Protein AF-0000000084554684 (afdb_homodimer)

Nearest PDB structures (foldseek):
  6q3t-assembly1_A  TM=8.723E-01  e=2.100E-13  Pyrococcus horikoshii
  7r66-assembly2_C  TM=8.520E-01  e=1.271E-13  Thermococcus thioreducens
  4hcj-assembly1_A  TM=8.663E-01  e=7.373E-13  Brachyspira murdochii DSM 12563
  6f2f-assembly1_A  TM=8.521E-01  e=3.061E-13  Pyrococcus horikoshii
  3l18-assembly1_B  TM=8.660E-01  e=7.850E-13  Thermococcus onnurineus NA1

Solvent-accessible surface area (backbone atoms only — not comparable to full-atom values): 18979 Å² total; per-residue (Å²): 110,30,37,37,35,53,53,52,64,32,21,36,58,63,49,42,35,55,38,34,43,75,39,54,91,46,51,55,42,34,23,16,87,54,91,53,77,31,43,25,57,40,56,46,39,32,43,50,75,38,36,53,90,76,58,58,54,88,66,42,46,32,40,36,31,37,20,37,84,64,50,71,68,64,76,68,32,62,68,59,43,52,48,53,50,49,24,53,75,70,58,24,34,40,33,20,24,8,38,17,26,54,52,36,25,67,65,50,70,34,56,76,27,59,32,26,26,16,68,87,44,68,46,74,85,39,94,64,27,71,50,45,71,53,33,43,77,50,98,49,54,60,30,77,41,90,43,35,34,20,7,18,44,40,28,31,66,60,38,26,50,50,53,35,59,75,67,56,68,52,95,44,68,66,60,44,49,52,52,48,30,44,67,67,55,56,131,110,31,35,37,35,53,55,54,62,32,22,34,57,63,50,42,34,55,38,35,43,75,39,56,91,46,49,55,43,34,23,16,86,55,92,51,76,31,42,26,59,40,56,46,39,31,43,54,77,39,34,53,90,77,57,58,54,88,65,42,47,32,42,36,30,39,18,38,84,64,50,70,69,64,77,68,32,63,68,60,43,52,47,52,50,50,24,52,75,70,56,25,34,40,34,20,25,8,37,17,28,54,52,37,24,66,65,51,71,36,55,75,28,58,32,20,23,21,68,86,42,69,47,75,83,39,95,64,28,70,50,44,71,54,32,44,77,49,99,47,54,59,28,76,41,90,42,35,34,21,9,17,44,42,29,30,67,61,39,26,49,52,53,35,58,75,67,57,69,53,94,43,70,65,58,45,49,52,53,50,30,45,67,67,54,56,130

Foldseek 3Di:
DEAEEEDDAAFAPVLCVLLCVLCVVDHYFYEYQDQDWHQYVVRDTDGGPYYLQPDDLVVHQEYEYGAGDDDPCLLPPVSVLVSVVVNVVVQRAYEYEARRVLSCLSSVVQQQHEEWYHQVTQDCPDPSVVSCPRHRYDPDQWDDTRRYIYGYNVCSLVSSLVVCVVVVSDPDPVVSVVVSCVVVVPD/DEAEEEDDAAFAPVLCVLLCVLCVVDHYFYEYQDQDWHQYVVRDTDGGPYYLLPDDLVVHQEYEYGAGPDDPCLLPPVSVLVSVVVNVVVQRAYEYEARRVLSCLSSVVQQQHEEWYHQVIQDCPDPSVVSCPRHRYDPDQWDDTRRYIYGYNVCSLVSSLVVCVVVVSDPDPVVSVVVSCVVVVPD

Organism: NCBI:txid1418104

Structure (mmCIF, N/CA/C/O backbone):
data_AF-0000000084554684-model_v1
#
loop_
_entity.id
_entity.type
_entity.pdbx_description
1 polymer 'DJ-1/PfpI family protein'
#
loop_
_atom_site.group_PDB
_atom_site.id
_atom_site.type_symbol
_atom_site.label_atom_id
_atom_site.label_alt_id
_atom_site.label_comp_id
_atom_site.label_asym_id
_atom_site.label_entity_id
_atom_site.label_seq_id
_atom_site.pdbx_PDB_ins_code
_atom_site.Cartn_x
_atom_site.Cartn_y
_atom_site.Cartn_z
_atom_site.occupancy
_atom_site.B_iso_or_equiv
_atom_site.auth_seq_id
_atom_site.auth_comp_id
_atom_site.auth_asym_id
_atom_site.auth_atom_id
_atom_site.pdbx_PDB_model_num
ATOM 1 N N . MET A 1 1 ? 16.406 13.219 8.531 1 97.12 1 MET A N 1
ATOM 2 C CA . MET A 1 1 ? 15 13.531 8.273 1 97.12 1 MET A CA 1
ATOM 3 C C . MET A 1 1 ? 14.094 12.438 8.812 1 97.12 1 MET A C 1
ATOM 5 O O . MET A 1 1 ? 14.297 11.258 8.531 1 97.12 1 MET A O 1
ATOM 9 N N . ASN A 1 2 ? 13.133 12.789 9.711 1 98.38 2 ASN A N 1
ATOM 10 C CA . ASN A 1 2 ? 12.18 11.852 10.289 1 98.38 2 ASN A CA 1
ATOM 11 C C . ASN A 1 2 ? 10.805 11.984 9.648 1 98.38 2 ASN A C 1
ATOM 13 O O . ASN A 1 2 ? 10.172 13.039 9.734 1 98.38 2 ASN A O 1
ATOM 17 N N . VAL A 1 3 ? 10.367 10.914 9.008 1 98.69 3 VAL A N 1
ATOM 18 C CA . VAL A 1 3 ? 9.055 10.836 8.375 1 98.69 3 VAL A CA 1
ATOM 19 C C . VAL A 1 3 ? 8.148 9.906 9.172 1 98.69 3 VAL A C 1
ATOM 21 O O . VAL A 1 3 ? 8.414 8.711 9.281 1 98.69 3 VAL A O 1
ATOM 24 N N . CYS A 1 4 ? 7.129 10.477 9.727 1 98.81 4 CYS A N 1
ATOM 25 C CA . CYS A 1 4 ? 6.211 9.719 10.57 1 98.81 4 CYS A CA 1
ATOM 26 C C . CYS A 1 4 ? 4.875 9.508 9.867 1 98.81 4 CYS A C 1
ATOM 28 O O . CYS A 1 4 ? 4.246 10.461 9.414 1 98.81 4 CYS A O 1
ATOM 30 N N . ILE A 1 5 ? 4.473 8.32 9.773 1 98.88 5 ILE A N 1
ATOM 31 C CA . ILE A 1 5 ? 3.188 7.945 9.188 1 98.88 5 ILE A CA 1
ATOM 32 C C . ILE A 1 5 ? 2.211 7.551 10.289 1 98.88 5 ILE A C 1
ATOM 34 O O . ILE A 1 5 ? 2.518 6.691 11.117 1 98.88 5 ILE A O 1
ATOM 38 N N . PHE A 1 6 ? 1.029 8.125 10.273 1 98.88 6 PHE A N 1
ATOM 39 C CA . PHE A 1 6 ? 0.053 7.918 11.336 1 98.88 6 PHE A CA 1
ATOM 40 C C . PHE A 1 6 ? -0.884 6.766 11 1 98.88 6 PHE A C 1
ATOM 42 O O . PHE A 1 6 ? -1.44 6.715 9.898 1 98.88 6 PHE A O 1
ATOM 49 N N . TYR A 1 7 ? -1.015 5.801 11.922 1 98.62 7 TYR A N 1
ATOM 50 C CA . TYR A 1 7 ? -1.96 4.703 11.758 1 98.62 7 TYR A CA 1
ATOM 51 C C . TYR A 1 7 ? -3.191 4.906 12.633 1 98.62 7 TYR A C 1
ATOM 53 O O . TYR A 1 7 ? -3.078 5.336 13.781 1 98.62 7 TYR A O 1
ATOM 61 N N . TYR A 1 8 ? -4.348 4.629 12.094 1 98.12 8 TYR A N 1
ATOM 62 C CA . TYR A 1 8 ? -5.594 4.453 12.828 1 98.12 8 TYR A CA 1
ATOM 63 C C . TYR A 1 8 ? -6.457 3.375 12.18 1 98.12 8 TYR A C 1
ATOM 65 O O . TYR A 1 8 ? -6.184 2.938 11.062 1 98.12 8 TYR A O 1
ATOM 73 N N . ASP A 1 9 ? -7.402 2.867 12.93 1 97.06 9 ASP A N 1
ATOM 74 C CA . ASP A 1 9 ? -8.219 1.782 12.398 1 97.06 9 ASP A CA 1
ATOM 75 C C . ASP A 1 9 ? -8.961 2.219 11.133 1 97.06 9 ASP A C 1
ATOM 77 O O . ASP A 1 9 ? -9.617 3.26 11.117 1 97.06 9 ASP A O 1
ATOM 81 N N . GLY A 1 10 ? -8.773 1.434 10.086 1 95.75 10 GLY A N 1
ATOM 82 C CA . GLY A 1 10 ? -9.5 1.696 8.852 1 95.75 10 GLY A CA 1
ATOM 83 C C . GLY A 1 10 ? -8.766 2.627 7.91 1 95.75 10 GLY A C 1
ATOM 84 O O . GLY A 1 10 ? -9.289 3 6.859 1 95.75 10 GLY A O 1
ATOM 85 N N . PHE A 1 11 ? -7.543 2.979 8.281 1 96.69 11 PHE A N 1
ATOM 86 C CA . PHE A 1 11 ? -6.805 3.828 7.355 1 96.69 11 PHE A CA 1
ATOM 87 C C . PHE A 1 11 ? -6.539 3.098 6.043 1 96.69 11 PHE A C 1
ATOM 89 O O . PHE A 1 11 ? -6.672 1.874 5.969 1 96.69 11 PHE A O 1
ATOM 96 N N . LEU A 1 12 ? -6.219 3.854 5.023 1 96 12 LEU A N 1
ATOM 97 C CA . LEU A 1 12 ? -5.98 3.264 3.709 1 96 12 LEU A CA 1
ATOM 98 C C . LEU A 1 12 ? -4.488 3.115 3.443 1 96 12 LEU A C 1
ATOM 100 O O . LEU A 1 12 ? -3.777 4.113 3.295 1 96 12 LEU A O 1
ATOM 104 N N . GLY A 1 13 ? -4.074 1.874 3.395 1 96.31 13 GLY A N 1
ATOM 105 C CA . GLY A 1 13 ? -2.666 1.545 3.23 1 96.31 13 GLY A CA 1
ATOM 106 C C . GLY A 1 13 ? -2.098 2.004 1.9 1 96.31 13 GLY A C 1
ATOM 107 O O . GLY A 1 13 ? -0.958 2.469 1.834 1 96.31 13 GLY A O 1
ATOM 108 N N . TYR A 1 14 ? -2.842 1.907 0.786 1 94.69 14 TYR A N 1
ATOM 109 C CA . TYR A 1 14 ? -2.34 2.246 -0.541 1 94.69 14 TYR A CA 1
ATOM 110 C C . TYR A 1 14 ? -1.996 3.729 -0.632 1 94.69 14 TYR A C 1
ATOM 112 O O . TYR A 1 14 ? -1.239 4.145 -1.513 1 94.69 14 TYR A O 1
ATOM 120 N N . GLU A 1 15 ? -2.492 4.5 0.313 1 95.75 15 GLU A N 1
ATOM 121 C CA . GLU A 1 15 ? -2.281 5.945 0.256 1 95.75 15 GLU A CA 1
ATOM 122 C C . GLU A 1 15 ? -0.945 6.332 0.881 1 95.75 15 GLU A C 1
ATOM 124 O O . GLU A 1 15 ? -0.473 7.457 0.701 1 95.75 15 GLU A O 1
ATOM 129 N N . ILE A 1 16 ? -0.341 5.344 1.571 1 95.62 16 ILE A N 1
ATOM 130 C CA . ILE A 1 16 ? 0.846 5.762 2.309 1 95.62 16 ILE A CA 1
ATOM 131 C C . ILE A 1 16 ? 2.061 4.977 1.819 1 95.62 16 ILE A C 1
ATOM 133 O O . ILE A 1 16 ? 3.201 5.332 2.123 1 95.62 16 ILE A O 1
ATOM 137 N N . MET A 1 17 ? 1.846 3.918 1.108 1 96.31 17 MET A N 1
ATOM 138 C CA . MET A 1 17 ? 2.955 3.033 0.759 1 96.31 17 MET A CA 1
ATOM 139 C C . MET A 1 17 ? 3.941 3.738 -0.168 1 96.31 17 MET A C 1
ATOM 141 O O . MET A 1 17 ? 5.152 3.574 -0.031 1 96.31 17 MET A O 1
ATOM 145 N N . PHE A 1 18 ? 3.48 4.539 -1.033 1 95.19 18 PHE A N 1
ATOM 146 C CA . PHE A 1 18 ? 4.375 5.211 -1.966 1 95.19 18 PHE A CA 1
ATOM 147 C C . PHE A 1 18 ? 5.164 6.312 -1.264 1 95.19 18 PHE A C 1
ATOM 149 O O . PHE A 1 18 ? 6.352 6.5 -1.531 1 95.19 18 PHE A O 1
ATOM 156 N N . ALA A 1 19 ? 4.449 7.043 -0.44 1 95.44 19 ALA A N 1
ATOM 157 C CA . ALA A 1 19 ? 5.195 8.023 0.349 1 95.44 19 ALA A CA 1
ATOM 158 C C . ALA A 1 19 ? 6.301 7.344 1.156 1 95.44 19 ALA A C 1
ATOM 160 O O . ALA A 1 19 ? 7.441 7.816 1.176 1 95.44 19 ALA A O 1
ATOM 161 N N . ALA A 1 20 ? 5.957 6.227 1.79 1 97.25 20 ALA A N 1
ATOM 162 C CA . ALA A 1 20 ? 6.949 5.473 2.551 1 97.25 20 ALA A CA 1
ATOM 163 C C . ALA A 1 20 ? 8.102 5.023 1.656 1 97.25 20 ALA A C 1
ATOM 165 O O . ALA A 1 20 ? 9.266 5.082 2.057 1 97.25 20 ALA A O 1
ATOM 166 N N . SER A 1 21 ? 7.809 4.613 0.488 1 95.44 21 SER A N 1
ATOM 167 C CA . SER A 1 21 ? 8.805 4.105 -0.45 1 95.44 21 SER A CA 1
ATOM 168 C C . SER A 1 21 ? 9.75 5.211 -0.905 1 95.44 21 SER A C 1
ATOM 170 O O . SER A 1 21 ? 10.969 5.008 -0.982 1 95.44 21 SER A O 1
ATOM 172 N N . LEU A 1 22 ? 9.219 6.387 -1.24 1 96.06 22 LEU A N 1
ATOM 173 C CA . LEU A 1 22 ? 10.023 7.488 -1.756 1 96.06 22 LEU A CA 1
ATOM 174 C C . LEU A 1 22 ? 10.992 7.992 -0.697 1 96.06 22 LEU A C 1
ATOM 176 O O . LEU A 1 22 ? 12.031 8.578 -1.027 1 96.06 22 LEU A O 1
ATOM 180 N N . PHE A 1 23 ? 10.711 7.766 0.564 1 96.31 23 PHE A N 1
ATOM 181 C CA . PHE A 1 23 ? 11.547 8.242 1.664 1 96.31 23 PHE A CA 1
ATOM 182 C C . PHE A 1 23 ? 12.344 7.102 2.275 1 96.31 23 PHE A C 1
ATOM 184 O O . PHE A 1 23 ? 12.828 7.211 3.402 1 96.31 23 PHE A O 1
ATOM 191 N N . ASP A 1 24 ? 12.469 6.008 1.56 1 89.94 24 ASP A N 1
ATOM 192 C CA . ASP A 1 24 ? 13.039 4.777 2.107 1 89.94 24 ASP A CA 1
ATOM 193 C C . ASP A 1 24 ? 14.484 4.98 2.539 1 89.94 24 ASP A C 1
ATOM 195 O O . ASP A 1 24 ? 15.016 4.211 3.344 1 89.94 24 ASP A O 1
ATOM 199 N N . GLU A 1 25 ? 15.172 6.023 2.066 1 93.44 25 GLU A N 1
ATOM 200 C CA . GLU A 1 25 ? 16.547 6.301 2.477 1 93.44 25 GLU A CA 1
ATOM 201 C C . GLU A 1 25 ? 16.578 7.211 3.703 1 93.44 25 GLU A C 1
ATOM 203 O O . GLU A 1 25 ? 17.656 7.582 4.172 1 93.44 25 GLU A O 1
ATOM 208 N N . LYS A 1 26 ? 15.477 7.594 4.199 1 96.69 26 LYS A N 1
ATOM 209 C CA . LYS A 1 26 ? 15.344 8.398 5.41 1 96.69 26 LYS A CA 1
ATOM 210 C C . LYS A 1 26 ? 14.812 7.562 6.57 1 96.69 26 LYS A C 1
ATOM 212 O O . LYS A 1 26 ? 14.727 6.336 6.469 1 96.69 26 LYS A O 1
ATOM 217 N N . ASN A 1 27 ? 14.656 8.195 7.715 1 97.88 27 ASN A N 1
ATOM 218 C CA . ASN A 1 27 ? 14.047 7.508 8.852 1 97.88 27 ASN A CA 1
ATOM 219 C C . ASN A 1 27 ? 12.516 7.555 8.773 1 97.88 27 ASN A C 1
ATOM 221 O O . ASN A 1 27 ? 11.898 8.5 9.258 1 97.88 27 ASN A O 1
ATOM 225 N N . VAL A 1 28 ? 11.969 6.508 8.18 1 98.31 28 VAL A N 1
ATOM 226 C CA . VAL A 1 28 ? 10.523 6.375 8.055 1 98.31 28 VAL A CA 1
ATOM 227 C C . VAL A 1 28 ? 9.992 5.43 9.125 1 98.31 28 VAL A C 1
ATOM 229 O O . VAL A 1 28 ? 10.461 4.297 9.25 1 98.31 28 VAL A O 1
ATOM 232 N N . PHE A 1 29 ? 9.055 5.934 9.883 1 98.25 29 PHE A N 1
ATOM 233 C CA . PHE A 1 29 ? 8.43 5.098 10.906 1 98.25 29 PHE A CA 1
ATOM 234 C C . PHE A 1 29 ? 6.953 5.449 11.062 1 98.25 29 PHE A C 1
ATOM 236 O O . PHE A 1 29 ? 6.508 6.508 10.617 1 98.25 29 PHE A O 1
ATOM 243 N N . SER A 1 30 ? 6.238 4.516 11.625 1 98.75 30 SER A N 1
ATOM 244 C CA . SER A 1 30 ? 4.812 4.723 11.852 1 98.75 30 SER A CA 1
ATOM 245 C C . SER A 1 30 ? 4.52 4.957 13.328 1 98.75 30 SER A C 1
ATOM 247 O O . SER A 1 30 ? 5.266 4.496 14.195 1 98.75 30 SER A O 1
ATOM 249 N N . ALA A 1 31 ? 3.488 5.684 13.539 1 98.81 31 ALA A N 1
ATOM 250 C CA . ALA A 1 31 ? 3.023 5.918 14.906 1 98.81 31 ALA A CA 1
ATOM 251 C C . ALA A 1 31 ? 1.503 5.82 14.992 1 98.81 31 ALA A C 1
ATOM 253 O O . ALA A 1 31 ? 0.806 5.977 13.984 1 98.81 31 ALA A O 1
ATOM 254 N N . ALA A 1 32 ? 1.005 5.512 16.094 1 98.75 32 ALA A N 1
ATOM 255 C CA . ALA A 1 32 ? -0.424 5.43 16.391 1 98.75 32 ALA A CA 1
ATOM 256 C C . ALA A 1 32 ? -0.716 5.863 17.812 1 98.75 32 ALA A C 1
ATOM 258 O O . ALA A 1 32 ? 0.195 6.254 18.547 1 98.75 32 ALA A O 1
ATOM 259 N N . LEU A 1 33 ? -1.999 5.945 18.141 1 98.38 33 LEU A N 1
ATOM 260 C CA . LEU A 1 33 ? -2.393 6.371 19.469 1 98.38 33 LEU A CA 1
ATOM 261 C C . LEU A 1 33 ? -2.094 5.281 20.5 1 98.38 33 LEU A C 1
ATOM 263 O O . LEU A 1 33 ? -1.846 5.578 21.672 1 98.38 33 LEU A O 1
ATOM 267 N N . GLU A 1 34 ? -2.191 4.023 20.062 1 98.12 34 GLU A N 1
ATOM 268 C CA . GLU A 1 34 ? -1.938 2.859 20.906 1 98.12 34 GLU A CA 1
ATOM 269 C C . GLU A 1 34 ? -0.947 1.904 20.25 1 98.12 34 GLU A C 1
ATOM 271 O O . GLU A 1 34 ? -0.788 1.914 19.031 1 98.12 34 GLU A O 1
ATOM 276 N N . ASN A 1 35 ? -0.271 1.142 21.094 1 98.12 35 ASN A N 1
ATOM 277 C CA . ASN A 1 35 ? 0.617 0.101 20.578 1 98.12 35 ASN A CA 1
ATOM 278 C C . ASN A 1 35 ? -0.122 -1.22 20.391 1 98.12 35 ASN A C 1
ATOM 280 O O . ASN A 1 35 ? -0.037 -2.113 21.234 1 98.12 35 ASN A O 1
ATOM 284 N N . ARG A 1 36 ? -0.774 -1.349 19.359 1 98.38 36 ARG A N 1
ATOM 285 C CA . ARG A 1 36 ? -1.538 -2.529 18.969 1 98.38 36 ARG A CA 1
ATOM 286 C C . ARG A 1 36 ? -1.647 -2.635 17.453 1 98.38 36 ARG A C 1
ATOM 288 O O . ARG A 1 36 ? -1.312 -1.692 16.734 1 98.38 36 ARG A O 1
ATOM 295 N N . PRO A 1 37 ? -2.062 -3.76 16.953 1 98.62 37 PRO A N 1
ATOM 296 C CA . PRO A 1 37 ? -2.303 -3.855 15.508 1 98.62 37 PRO A CA 1
ATOM 297 C C . PRO A 1 37 ? -3.439 -2.951 15.039 1 98.62 37 PRO A C 1
ATOM 299 O O . PRO A 1 37 ? -4.426 -2.768 15.758 1 98.62 37 PRO A O 1
ATOM 302 N N . TYR A 1 38 ? -3.291 -2.422 13.867 1 98.38 38 TYR A N 1
ATOM 303 C CA . TYR A 1 38 ? -4.316 -1.647 13.18 1 98.38 38 TYR A CA 1
ATOM 304 C C . TYR A 1 38 ? -4.699 -2.301 11.852 1 98.38 38 TYR A C 1
ATOM 306 O O . TYR A 1 38 ? -3.826 -2.715 11.086 1 98.38 38 TYR A O 1
ATOM 314 N N . ILE A 1 39 ? -5.965 -2.41 11.617 1 97.62 39 ILE A N 1
ATOM 315 C CA . ILE A 1 39 ? -6.457 -3.025 10.391 1 97.62 39 ILE A CA 1
ATOM 316 C C . ILE A 1 39 ? -6.801 -1.94 9.375 1 97.62 39 ILE A C 1
ATOM 318 O O . ILE A 1 39 ? -7.637 -1.073 9.641 1 97.62 39 ILE A O 1
ATOM 322 N N . SER A 1 40 ? -6.102 -1.968 8.234 1 97.31 40 SER A N 1
ATOM 323 C CA . SER A 1 40 ? -6.352 -0.996 7.172 1 97.31 40 SER A CA 1
ATOM 324 C C . SER A 1 40 ? -7.68 -1.265 6.477 1 97.31 40 SER A C 1
ATOM 326 O O . SER A 1 40 ? -8.312 -2.293 6.719 1 97.31 40 SER A O 1
ATOM 328 N N . GLY A 1 41 ? -8.078 -0.272 5.703 1 94.88 41 GLY A N 1
ATOM 329 C CA . GLY A 1 41 ? -9.289 -0.46 4.914 1 94.88 41 GLY A CA 1
ATOM 330 C C . GLY A 1 41 ? -9.219 -1.667 3.996 1 94.88 41 GLY A C 1
ATOM 331 O O . GLY A 1 41 ? -10.25 -2.229 3.621 1 94.88 41 GLY A O 1
ATOM 332 N N . GLU A 1 42 ? -7.996 -2.102 3.635 1 96.19 42 GLU A N 1
ATOM 333 C CA . GLU A 1 42 ? -7.777 -3.254 2.766 1 96.19 42 GLU A CA 1
ATOM 334 C C . GLU A 1 42 ? -7.703 -4.547 3.574 1 96.19 42 GLU A C 1
ATOM 336 O O . GLU A 1 42 ? -7.246 -5.574 3.068 1 96.19 42 GLU A O 1
ATOM 341 N N . LYS A 1 43 ? -7.938 -4.508 4.805 1 96.94 43 LYS A N 1
ATOM 342 C CA . LYS A 1 43 ? -8.016 -5.648 5.711 1 96.94 43 LYS A CA 1
ATOM 343 C C . LYS A 1 43 ? -6.637 -6.234 5.98 1 96.94 43 LYS A C 1
ATOM 345 O O . LYS A 1 43 ? -6.5 -7.441 6.211 1 96.94 43 LYS A O 1
ATOM 350 N N . GLN A 1 44 ? -5.613 -5.438 5.887 1 98.19 44 GLN A N 1
ATOM 351 C CA . GLN A 1 44 ? -4.258 -5.844 6.254 1 98.19 44 GLN A CA 1
ATOM 352 C C . GLN A 1 44 ? -3.893 -5.332 7.645 1 98.19 44 GLN A C 1
ATOM 354 O O . GLN A 1 44 ? -4.281 -4.227 8.031 1 98.19 44 GLN A O 1
ATOM 359 N N . ARG A 1 45 ? -3.145 -6.102 8.406 1 98.62 45 ARG A N 1
ATOM 360 C CA . ARG A 1 45 ? -2.785 -5.762 9.781 1 98.62 45 ARG A CA 1
ATOM 361 C C . ARG A 1 45 ? -1.432 -5.062 9.836 1 98.62 45 ARG A C 1
ATOM 363 O O . ARG A 1 45 ? -0.425 -5.609 9.375 1 98.62 45 ARG A O 1
ATOM 370 N N . PHE A 1 46 ? -1.409 -3.879 10.406 1 98.75 46 PHE A N 1
ATOM 371 C CA . PHE A 1 46 ? -0.211 -3.062 10.562 1 98.75 46 PHE A CA 1
ATOM 372 C C . PHE A 1 46 ? 0.141 -2.898 12.039 1 98.75 46 PHE A C 1
ATOM 374 O O . PHE A 1 46 ? -0.748 -2.801 12.883 1 98.75 46 PHE A O 1
ATOM 381 N N . LEU A 1 47 ? 1.388 -2.887 12.305 1 98.75 47 LEU A N 1
ATOM 382 C CA . LEU A 1 47 ? 1.89 -2.572 13.641 1 98.75 47 LEU A CA 1
ATOM 383 C C . LEU A 1 47 ? 2.645 -1.248 13.641 1 98.75 47 LEU A C 1
ATOM 385 O O . LEU A 1 47 ? 3.588 -1.067 12.867 1 98.75 47 LEU A O 1
ATOM 389 N N . PRO A 1 48 ? 2.203 -0.325 14.492 1 98.75 48 PRO A N 1
ATOM 390 C CA . PRO A 1 48 ? 2.967 0.921 14.57 1 98.75 48 PRO A CA 1
ATOM 391 C C . PRO A 1 48 ? 4.336 0.733 15.219 1 98.75 48 PRO A C 1
ATOM 393 O O . PRO A 1 48 ? 4.523 -0.181 16.031 1 98.75 48 PRO A O 1
ATOM 396 N N . ASP A 1 49 ? 5.297 1.563 14.898 1 98.62 49 ASP A N 1
ATOM 397 C CA . ASP A 1 49 ? 6.617 1.556 15.508 1 98.62 49 ASP A CA 1
ATOM 398 C C . ASP A 1 49 ? 6.598 2.258 16.859 1 98.62 49 ASP A C 1
ATOM 400 O O . ASP A 1 49 ? 7.352 1.894 17.766 1 98.62 49 ASP A O 1
ATOM 404 N N . LYS A 1 50 ? 5.812 3.303 16.922 1 98.56 50 LYS A N 1
ATOM 405 C CA . LYS A 1 50 ? 5.77 4.172 18.094 1 98.56 50 LYS A CA 1
ATOM 406 C C . LYS A 1 50 ? 4.336 4.594 18.406 1 98.56 50 LYS A C 1
ATOM 408 O O . LYS A 1 50 ? 3.42 4.332 17.625 1 98.56 50 LYS A O 1
ATOM 413 N N . ILE A 1 51 ? 4.223 5.164 19.562 1 98.62 51 ILE A N 1
ATOM 414 C CA . ILE A 1 51 ? 2.955 5.801 19.906 1 98.62 51 ILE A CA 1
ATOM 415 C C . ILE A 1 51 ? 3.131 7.316 19.953 1 98.62 51 ILE A C 1
ATOM 417 O O . ILE A 1 51 ? 4.184 7.816 20.359 1 98.62 51 ILE A O 1
ATOM 421 N N . ILE A 1 52 ? 2.107 7.98 19.562 1 98.69 52 ILE A N 1
ATOM 422 C CA . ILE A 1 52 ? 2.135 9.43 19.406 1 98.69 52 ILE A CA 1
ATOM 423 C C . ILE A 1 52 ? 2.604 10.086 20.703 1 98.69 52 ILE A C 1
ATOM 425 O O . ILE A 1 52 ? 3.418 11.008 20.688 1 98.69 52 ILE A O 1
ATOM 429 N N . SER A 1 53 ? 2.193 9.586 21.859 1 98 53 SER A N 1
ATOM 430 C CA . SER A 1 53 ? 2.473 10.195 23.141 1 98 53 SER A CA 1
ATOM 431 C C . SER A 1 53 ? 3.957 10.117 23.484 1 98 53 SER A C 1
ATOM 433 O O . SER A 1 53 ? 4.434 10.828 24.375 1 98 53 SER A O 1
ATOM 435 N N . GLU A 1 54 ? 4.68 9.32 22.781 1 97.44 54 GLU A N 1
ATOM 436 C CA . GLU A 1 54 ? 6.102 9.148 23.078 1 97.44 54 GLU A CA 1
ATOM 437 C C . GLU A 1 54 ? 6.961 9.977 22.125 1 97.44 54 GLU A C 1
ATOM 439 O O . GLU A 1 54 ? 8.18 10.047 22.297 1 97.44 54 GLU A O 1
ATOM 444 N N . LEU A 1 55 ? 6.398 10.586 21.188 1 98.44 55 LEU A N 1
ATOM 445 C CA . LEU A 1 55 ? 7.141 11.328 20.172 1 98.44 55 LEU A CA 1
ATOM 446 C C . LEU A 1 55 ? 7.336 12.781 20.578 1 98.44 55 LEU A C 1
ATOM 448 O O . LEU A 1 55 ? 6.461 13.375 21.219 1 98.44 55 LEU A O 1
ATOM 452 N N . ASN A 1 56 ? 8.469 13.289 20.281 1 98.19 56 ASN A N 1
ATOM 453 C CA . ASN A 1 56 ? 8.719 14.727 20.328 1 98.19 56 ASN A CA 1
ATOM 454 C C . ASN A 1 56 ? 8.438 15.383 18.969 1 98.19 56 ASN A C 1
ATOM 456 O O . ASN A 1 56 ? 9.148 15.125 18 1 98.19 56 ASN A O 1
ATOM 460 N N . PRO A 1 57 ? 7.438 16.219 18.922 1 97.94 57 PRO A N 1
ATOM 461 C CA . PRO A 1 57 ? 7.094 16.859 17.641 1 97.94 57 PRO A CA 1
ATOM 462 C C . PRO A 1 57 ? 8.289 17.547 16.984 1 97.94 57 PRO A C 1
ATOM 464 O O . PRO A 1 57 ? 8.383 17.594 15.758 1 97.94 57 PRO A O 1
ATOM 467 N N . ASP A 1 58 ? 9.188 18.031 17.781 1 97.62 58 ASP A N 1
ATOM 468 C CA . ASP A 1 58 ? 10.336 18.766 17.25 1 97.62 58 ASP A CA 1
ATOM 469 C C . ASP A 1 58 ? 11.258 17.828 16.469 1 97.62 58 ASP A C 1
ATOM 471 O O . ASP A 1 58 ? 12.07 18.297 15.664 1 97.62 58 ASP A O 1
ATOM 475 N N . ASP A 1 59 ? 11.117 16.594 16.672 1 98.25 59 ASP A N 1
ATOM 476 C CA . ASP A 1 59 ? 11.992 15.625 16.016 1 98.25 59 ASP A CA 1
ATOM 477 C C . ASP A 1 59 ? 11.375 15.125 14.719 1 98.25 59 ASP A C 1
ATOM 479 O O . ASP A 1 59 ? 12.016 14.406 13.953 1 98.25 59 ASP A O 1
ATOM 483 N N . ILE A 1 60 ? 10.133 15.508 14.398 1 98.75 60 ILE A N 1
ATOM 484 C CA . ILE A 1 60 ? 9.422 15.031 13.219 1 98.75 60 ILE A CA 1
ATOM 485 C C . ILE A 1 60 ? 9.539 16.062 12.094 1 98.75 60 ILE A C 1
ATOM 487 O O . ILE A 1 60 ? 9.242 17.234 12.289 1 98.75 60 ILE A O 1
ATOM 491 N N . ASP A 1 61 ? 9.969 15.609 10.953 1 98.75 61 ASP A N 1
ATOM 492 C CA . ASP A 1 61 ? 10.094 16.516 9.812 1 98.75 61 ASP A CA 1
ATOM 493 C C . ASP A 1 61 ? 8.836 16.469 8.945 1 98.75 61 ASP A C 1
ATOM 495 O O . ASP A 1 61 ? 8.422 17.484 8.391 1 98.75 61 ASP A O 1
ATOM 499 N N . VAL A 1 62 ? 8.281 15.336 8.789 1 98.88 62 VAL A N 1
ATOM 500 C CA . VAL A 1 62 ? 7.07 15.117 8 1 98.88 62 VAL A CA 1
ATOM 501 C C . VAL A 1 62 ? 6.113 14.203 8.766 1 98.88 62 VAL A C 1
ATOM 503 O O . VAL A 1 62 ? 6.508 13.141 9.242 1 98.88 62 VAL A O 1
ATOM 506 N N . PHE A 1 63 ? 4.91 14.617 8.961 1 98.94 63 PHE A N 1
ATOM 507 C CA . PHE A 1 63 ? 3.84 13.82 9.539 1 98.94 63 PHE A CA 1
ATOM 508 C C . PHE A 1 63 ? 2.748 13.547 8.508 1 98.94 63 PHE A C 1
ATOM 510 O O . PHE A 1 63 ? 2.105 14.484 8.016 1 98.94 63 PHE A O 1
ATOM 517 N N . ILE A 1 64 ? 2.555 12.328 8.141 1 98.88 64 ILE A N 1
ATOM 518 C CA . ILE A 1 64 ? 1.642 11.93 7.07 1 98.88 64 ILE A CA 1
ATOM 519 C C . ILE A 1 64 ? 0.391 11.289 7.668 1 98.88 64 ILE A C 1
ATOM 521 O O . ILE A 1 64 ? 0.487 10.375 8.484 1 98.88 64 ILE A O 1
ATOM 525 N N . ILE A 1 65 ? -0.731 11.734 7.25 1 98.44 65 ILE A N 1
ATOM 526 C CA . ILE A 1 65 ? -2.014 11.234 7.727 1 98.44 65 ILE A CA 1
ATOM 527 C C . ILE A 1 65 ? -2.787 10.609 6.562 1 98.44 65 ILE A C 1
ATOM 529 O O . ILE A 1 65 ? -3.309 11.32 5.703 1 98.44 65 ILE A O 1
ATOM 533 N N . PRO A 1 66 ? -2.924 9.32 6.59 1 97.44 66 PRO A N 1
ATOM 534 C CA . PRO A 1 66 ? -3.639 8.641 5.504 1 97.44 66 PRO A CA 1
ATOM 535 C C . PRO A 1 66 ? -5.148 8.852 5.574 1 97.44 66 PRO A C 1
ATOM 537 O O . PRO A 1 66 ? -5.66 9.367 6.57 1 97.44 66 PRO A O 1
ATOM 540 N N . GLY A 1 67 ? -5.816 8.477 4.484 1 94.88 67 GLY A N 1
ATOM 541 C CA . GLY A 1 67 ? -7.27 8.492 4.445 1 94.88 67 GLY A CA 1
ATOM 542 C C . GLY A 1 67 ? -7.902 7.344 5.203 1 94.88 67 GLY A C 1
ATOM 543 O O . GLY A 1 67 ? -7.199 6.484 5.738 1 94.88 67 GLY A O 1
ATOM 544 N N . GLY A 1 68 ? -9.18 7.328 5.223 1 92.25 68 GLY A N 1
ATOM 545 C CA . GLY A 1 68 ? -10.016 6.414 5.984 1 92.25 68 GLY A CA 1
ATOM 546 C C . GLY A 1 68 ? -11.188 7.098 6.66 1 92.25 68 GLY A C 1
ATOM 547 O O . GLY A 1 68 ? -11.266 8.328 6.688 1 92.25 68 GLY A O 1
ATOM 548 N N . ALA A 1 69 ? -12.141 6.312 7.113 1 84.31 69 ALA A N 1
ATOM 549 C CA . ALA A 1 69 ? -13.367 6.867 7.672 1 84.31 69 ALA A CA 1
ATOM 550 C C . ALA A 1 69 ? -13.125 7.469 9.055 1 84.31 69 ALA A C 1
ATOM 552 O O . ALA A 1 69 ? -13.82 8.398 9.469 1 84.31 69 ALA A O 1
ATOM 553 N N . GLY A 1 70 ? -12.102 7.09 9.688 1 84 70 GLY A N 1
ATOM 554 C CA . GLY A 1 70 ? -11.898 7.535 11.055 1 84 70 GLY A CA 1
ATOM 555 C C . GLY A 1 70 ? -13.055 7.168 11.977 1 84 70 GLY A C 1
ATOM 556 O O . GLY A 1 70 ? -13.891 6.34 11.625 1 84 70 GLY A O 1
ATOM 557 N N . ASN A 1 71 ? -12.906 7.582 13.219 1 86.56 71 ASN A N 1
ATOM 558 C CA . ASN A 1 71 ? -13.961 7.402 1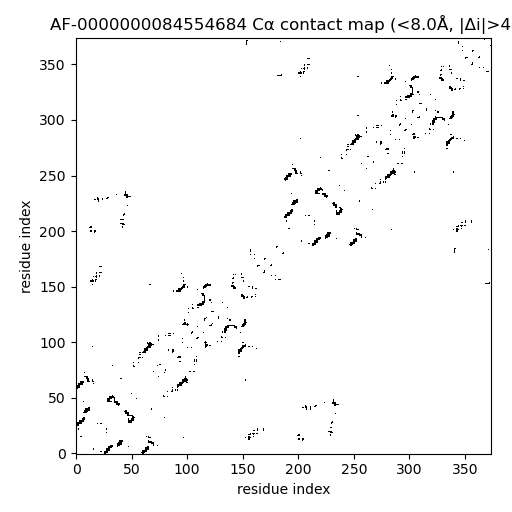4.219 1 86.56 71 ASN A CA 1
ATOM 559 C C . ASN A 1 71 ? -13.961 8.531 15.242 1 86.56 71 ASN A C 1
ATOM 561 O O . ASN A 1 71 ? -13.078 9.398 15.219 1 86.56 71 ASN A O 1
ATOM 565 N N . ASP A 1 72 ? -15 8.531 16.031 1 88.44 72 ASP A N 1
ATOM 566 C CA . ASP A 1 72 ? -15.18 9.602 17 1 88.44 72 ASP A CA 1
ATOM 567 C C . ASP A 1 72 ? -13.977 9.695 17.938 1 88.44 72 ASP A C 1
ATOM 569 O O . ASP A 1 72 ? -13.547 10.789 18.312 1 88.44 72 ASP A O 1
ATOM 573 N N . ASN A 1 73 ? -13.469 8.594 18.297 1 91.44 73 ASN A N 1
ATOM 574 C CA . ASN A 1 73 ? -12.32 8.578 19.188 1 91.44 73 ASN A CA 1
ATOM 575 C C . ASN A 1 73 ? -11.109 9.266 18.547 1 91.44 73 ASN A C 1
ATOM 577 O O . ASN A 1 73 ? -10.336 9.93 19.25 1 91.44 73 ASN A O 1
ATOM 581 N N . LEU A 1 74 ? -11.016 9.102 17.344 1 93.88 74 LEU A N 1
ATOM 582 C CA . LEU A 1 74 ? -9.938 9.742 16.594 1 93.88 74 LEU A CA 1
ATOM 583 C C . LEU A 1 74 ? -10.148 11.25 16.516 1 93.88 74 LEU A C 1
ATOM 585 O O . LEU A 1 74 ? -9.234 12.023 16.812 1 93.88 74 LEU A O 1
ATOM 589 N N . TYR A 1 75 ? -11.305 11.695 16.25 1 92.88 75 TYR A N 1
ATOM 590 C CA . TYR A 1 75 ? -11.617 13.102 16 1 92.88 75 TYR A CA 1
ATOM 591 C C . TYR A 1 75 ? -11.609 13.891 17.312 1 92.88 75 TYR A C 1
ATOM 593 O O . TYR A 1 75 ? -11.328 15.094 17.312 1 92.88 75 TYR A O 1
ATOM 601 N N . ASN A 1 76 ? -11.836 13.227 18.406 1 95.75 76 ASN A N 1
ATOM 602 C CA . ASN A 1 76 ? -11.938 13.922 19.688 1 95.75 76 ASN A CA 1
ATOM 603 C C . ASN A 1 76 ? -10.719 13.648 20.578 1 95.75 76 ASN A C 1
ATOM 605 O O . ASN A 1 76 ? -10.742 13.906 21.781 1 95.75 76 ASN A O 1
ATOM 609 N N . ASN A 1 77 ? -9.719 13.18 19.984 1 97.62 77 ASN A N 1
ATOM 610 C CA . ASN A 1 77 ? -8.539 12.797 20.766 1 97.62 77 ASN A CA 1
ATOM 611 C C . ASN A 1 77 ? -7.633 14 21.031 1 97.62 77 ASN A C 1
ATOM 613 O O . ASN A 1 77 ? -7.027 14.539 20.094 1 97.62 77 ASN A O 1
ATOM 617 N N . SER A 1 78 ? -7.418 14.32 22.328 1 97.81 78 SER A N 1
ATOM 618 C CA . SER A 1 78 ? -6.652 15.516 22.672 1 97.81 78 SER A CA 1
ATOM 619 C C . SER A 1 78 ? -5.16 15.297 22.453 1 97.81 78 SER A C 1
ATOM 621 O O . SER A 1 78 ? -4.43 16.234 22.141 1 97.81 78 SER A O 1
ATOM 623 N N . ILE A 1 79 ? -4.676 14.102 22.656 1 97.94 79 ILE A N 1
ATOM 624 C CA . ILE A 1 79 ? -3.258 13.805 22.484 1 97.94 79 ILE A CA 1
ATOM 625 C C . ILE A 1 79 ? -2.855 14.055 21.031 1 97.94 79 ILE A C 1
ATOM 627 O O . ILE A 1 79 ? -1.856 14.727 20.766 1 97.94 79 ILE A O 1
ATOM 631 N N . LEU A 1 80 ? -3.625 13.555 20.125 1 98.31 80 LEU A N 1
ATOM 632 C CA . LEU A 1 80 ? -3.346 13.734 18.703 1 98.31 80 LEU A CA 1
ATOM 633 C C . LEU A 1 80 ? -3.486 15.195 18.297 1 98.31 80 LEU A C 1
ATOM 635 O O . LEU A 1 80 ? -2.65 15.727 17.562 1 98.31 80 LEU A O 1
ATOM 639 N N . ARG A 1 81 ? -4.551 15.812 18.766 1 98.25 81 ARG A N 1
ATOM 640 C CA . ARG A 1 81 ? -4.773 17.234 18.484 1 98.25 81 ARG A CA 1
ATOM 641 C C . ARG A 1 81 ? -3.572 18.062 18.906 1 98.25 81 ARG A C 1
ATOM 643 O O . ARG A 1 81 ? -3.061 18.875 18.125 1 98.25 81 ARG A O 1
ATOM 650 N N . ASP A 1 82 ? -3.156 17.859 20.172 1 98.44 82 ASP A N 1
ATOM 651 C CA . ASP A 1 82 ? -2.039 18.625 20.703 1 98.44 82 ASP A CA 1
ATOM 652 C C . ASP A 1 82 ? -0.758 18.359 19.922 1 98.44 82 ASP A C 1
ATOM 654 O O . ASP A 1 82 ? 0.021 19.266 19.641 1 98.44 82 ASP A O 1
ATOM 658 N N . PHE A 1 83 ? -0.521 17.141 19.578 1 98.75 83 PHE A N 1
ATOM 659 C CA . PHE A 1 83 ? 0.648 16.734 18.812 1 98.75 83 PHE A CA 1
ATOM 660 C C . PHE A 1 83 ? 0.68 17.438 17.469 1 98.75 83 PHE A C 1
ATOM 662 O O . PHE A 1 83 ? 1.689 18.047 17.094 1 98.75 83 PHE A O 1
ATOM 669 N N . MET A 1 84 ? -0.417 17.438 16.703 1 98.69 84 MET A N 1
ATOM 670 C CA . MET A 1 84 ? -0.495 18.047 15.375 1 98.69 84 MET A CA 1
ATOM 671 C C . MET A 1 84 ? -0.396 19.562 15.469 1 98.69 84 MET A C 1
ATOM 673 O O . MET A 1 84 ? 0.183 20.203 14.594 1 98.69 84 MET A O 1
ATOM 677 N N . THR A 1 85 ? -0.998 20.094 16.5 1 98.56 85 THR A N 1
ATOM 678 C CA . THR A 1 85 ? -0.913 21.547 16.719 1 98.56 85 THR A CA 1
ATOM 679 C C . THR A 1 85 ? 0.537 21.969 16.922 1 98.56 85 THR A C 1
ATOM 681 O O . THR A 1 85 ? 0.974 22.984 16.344 1 98.56 85 THR A O 1
ATOM 684 N N . LYS A 1 86 ? 1.223 21.219 17.719 1 98.62 86 LYS A N 1
ATOM 685 C CA . LYS A 1 86 ? 2.633 21.516 17.938 1 98.62 86 LYS A CA 1
ATOM 686 C C . LYS A 1 86 ? 3.436 21.391 16.656 1 98.62 86 LYS A C 1
ATOM 688 O O . LYS A 1 86 ? 4.289 22.234 16.359 1 98.62 86 LYS A O 1
ATOM 693 N N . LEU A 1 87 ? 3.248 20.344 15.875 1 98.81 87 LEU A N 1
ATOM 694 C CA . LEU A 1 87 ? 3.9 20.188 14.578 1 98.81 87 LEU A CA 1
ATOM 695 C C . LEU A 1 87 ? 3.678 21.438 13.719 1 98.81 87 LEU A C 1
ATOM 697 O O . LEU A 1 87 ? 4.625 21.969 13.148 1 98.81 87 LEU A O 1
ATOM 701 N N . ASN A 1 88 ? 2.416 21.812 13.672 1 98.62 88 ASN A N 1
ATOM 702 C CA . ASN A 1 88 ? 2.039 22.938 12.828 1 98.62 88 ASN A CA 1
ATOM 703 C C . ASN A 1 88 ? 2.697 24.234 13.305 1 98.62 88 ASN A C 1
ATOM 705 O O . ASN A 1 88 ? 3.199 25.016 12.492 1 98.62 88 ASN A O 1
ATOM 709 N N . SER A 1 89 ? 2.697 24.438 14.617 1 97.94 89 SER A N 1
ATOM 710 C CA . SER A 1 89 ? 3.297 25.625 15.195 1 97.94 89 SER A CA 1
ATOM 711 C C . SER A 1 89 ? 4.793 25.688 14.906 1 97.94 89 SER A C 1
ATOM 713 O O . SER A 1 89 ? 5.355 26.781 14.742 1 97.94 89 SER A O 1
ATOM 715 N N . SER A 1 90 ? 5.395 24.562 14.844 1 98.12 90 SER A N 1
ATOM 716 C CA . SER A 1 90 ? 6.828 24.484 14.578 1 98.12 90 SER A CA 1
ATOM 717 C C . SER A 1 90 ? 7.105 24.406 13.078 1 98.12 90 SER A C 1
ATOM 719 O O . SER A 1 90 ? 8.242 24.172 12.664 1 98.12 90 SER A O 1
ATOM 721 N N . LYS A 1 91 ? 6.105 24.469 12.25 1 98.12 91 LYS A N 1
ATOM 722 C CA . LYS A 1 91 ? 6.16 24.531 10.797 1 98.12 91 LYS A CA 1
ATOM 723 C C . LYS A 1 91 ? 6.719 23.234 10.211 1 98.12 91 LYS A C 1
ATOM 725 O O . LYS A 1 91 ? 7.414 23.25 9.195 1 98.12 91 LYS A O 1
ATOM 730 N N . LYS A 1 92 ? 6.555 22.172 10.984 1 98.75 92 LYS A N 1
ATOM 731 C CA . LYS A 1 92 ? 6.836 20.859 10.414 1 98.75 92 LYS A CA 1
ATOM 732 C C . LYS A 1 92 ? 5.836 20.5 9.312 1 98.75 92 LYS A C 1
ATOM 734 O O . LYS A 1 92 ? 4.695 20.969 9.336 1 98.75 92 LYS A O 1
ATOM 739 N N . VAL A 1 93 ? 6.246 19.734 8.32 1 98.88 93 VAL A N 1
ATOM 740 C CA . VAL A 1 93 ? 5.344 19.375 7.23 1 98.88 93 VAL A CA 1
ATOM 741 C C . VAL A 1 93 ? 4.27 18.422 7.734 1 98.88 93 VAL A C 1
ATOM 743 O O . VAL A 1 93 ? 4.582 17.391 8.328 1 98.88 93 VAL A O 1
ATOM 746 N N . ILE A 1 94 ? 3.029 18.766 7.621 1 98.94 94 ILE A N 1
ATOM 747 C CA . ILE A 1 94 ? 1.877 17.906 7.867 1 98.94 94 ILE A CA 1
ATOM 748 C C . ILE A 1 94 ? 1.158 17.625 6.551 1 98.94 94 ILE A C 1
ATOM 750 O O . ILE A 1 94 ? 0.698 18.547 5.875 1 98.94 94 ILE A O 1
ATOM 754 N N . ALA A 1 95 ? 1.136 16.406 6.188 1 98.81 95 ALA A N 1
ATOM 755 C CA . ALA A 1 95 ? 0.563 16 4.91 1 98.81 95 ALA A CA 1
ATOM 756 C C . ALA A 1 95 ? -0.609 15.047 5.117 1 98.81 95 ALA A C 1
ATOM 758 O O . ALA A 1 95 ? -0.452 13.984 5.727 1 98.81 95 ALA A O 1
ATOM 759 N N . GLY A 1 96 ? -1.771 15.383 4.641 1 97.75 96 GLY A N 1
ATOM 760 C CA . GLY A 1 96 ? -2.959 14.547 4.758 1 97.75 96 GLY A CA 1
ATOM 761 C C . GLY A 1 96 ? -3.6 14.234 3.418 1 97.75 96 GLY A C 1
ATOM 762 O O . GLY A 1 96 ? -3.598 15.07 2.512 1 97.75 96 GLY A O 1
ATOM 763 N N . ILE A 1 97 ? -4.164 13.125 3.314 1 96.62 97 ILE A N 1
ATOM 764 C CA . ILE A 1 97 ? -4.848 12.68 2.105 1 96.62 97 ILE A CA 1
ATOM 765 C C . ILE A 1 97 ? -6.215 12.102 2.469 1 96.62 97 ILE A C 1
ATOM 767 O O . ILE A 1 97 ? -6.348 11.383 3.461 1 96.62 97 ILE A O 1
ATOM 771 N N . CYS A 1 98 ? -7.328 12.477 1.578 1 93.88 98 CYS A N 1
ATOM 772 C CA . CYS A 1 98 ? -8.672 11.93 1.742 1 93.88 98 CYS A CA 1
ATOM 773 C C . CYS A 1 98 ? -9.164 12.117 3.172 1 93.88 98 CYS A C 1
ATOM 775 O O . CYS A 1 98 ? -9.195 13.234 3.682 1 93.88 98 CYS A O 1
ATOM 777 N N . GLY A 1 99 ? -9.438 11.094 3.912 1 91.94 99 GLY A N 1
ATOM 778 C CA . GLY A 1 99 ? -9.914 11.18 5.285 1 91.94 99 GLY A CA 1
ATOM 779 C C . GLY A 1 99 ? -8.93 11.875 6.211 1 91.94 99 GLY A C 1
ATOM 780 O O . GLY A 1 99 ? -9.336 12.492 7.195 1 91.94 99 GLY A O 1
ATOM 781 N N . GLY A 1 100 ? -7.68 11.797 5.895 1 95.12 100 GLY A N 1
ATOM 782 C CA . GLY A 1 100 ? -6.672 12.492 6.68 1 95.12 100 GLY A CA 1
ATOM 783 C C . GLY A 1 100 ? -6.836 14 6.66 1 95.12 100 GLY A C 1
ATOM 784 O O . GLY A 1 100 ? -6.535 14.672 7.645 1 95.12 100 GLY A O 1
ATOM 785 N N . VAL A 1 101 ? -7.328 14.492 5.578 1 95.25 101 VAL A N 1
ATOM 786 C CA . VAL A 1 101 ? -7.559 15.922 5.43 1 95.25 101 VAL A CA 1
ATOM 787 C C . VAL A 1 101 ? -8.688 16.359 6.363 1 95.25 101 VAL A C 1
ATOM 789 O O . VAL A 1 101 ? -8.625 17.438 6.949 1 95.25 101 VAL A O 1
ATOM 792 N N . PHE A 1 102 ? -9.703 15.516 6.516 1 92.69 102 PHE A N 1
ATOM 793 C CA . PHE A 1 102 ? -10.797 15.812 7.434 1 92.69 102 PHE A CA 1
ATOM 794 C C . PHE A 1 102 ? -10.297 15.914 8.867 1 92.69 102 PHE A C 1
ATOM 796 O O . PHE A 1 102 ? -10.727 16.797 9.625 1 92.69 102 PHE A O 1
ATOM 803 N N . LEU A 1 103 ? -9.422 15.039 9.164 1 93.69 103 LEU A N 1
ATOM 804 C CA . LEU A 1 103 ? -8.844 15.055 10.508 1 93.69 103 LEU A CA 1
ATOM 805 C C . LEU A 1 103 ? -8.07 16.344 10.75 1 93.69 103 LEU A C 1
ATOM 807 O O . LEU A 1 103 ? -8.188 16.953 11.812 1 93.69 103 LEU A O 1
ATOM 811 N N . MET A 1 104 ? -7.301 16.75 9.781 1 96.69 104 MET A N 1
ATOM 812 C CA . MET A 1 104 ? -6.559 18.016 9.859 1 96.69 104 MET A CA 1
ATOM 813 C C . MET A 1 104 ? -7.508 19.188 10.062 1 96.69 104 MET A C 1
ATOM 815 O O . MET A 1 104 ? -7.246 20.062 10.883 1 96.69 104 MET A O 1
ATOM 819 N N . ALA A 1 105 ? -8.547 19.156 9.266 1 95.12 105 ALA A N 1
ATOM 820 C CA . ALA A 1 105 ? -9.539 20.219 9.375 1 95.12 105 ALA A CA 1
ATOM 821 C C . ALA A 1 105 ? -10.18 20.234 10.766 1 95.12 105 ALA A C 1
ATOM 823 O O . ALA A 1 105 ? -10.344 21.312 11.367 1 95.12 105 ALA A O 1
ATOM 824 N N . ASN A 1 106 ? -10.5 19.094 11.234 1 94.12 106 ASN A N 1
ATOM 825 C CA . ASN A 1 106 ? -11.125 18.953 12.547 1 94.12 106 ASN A CA 1
ATOM 826 C C . ASN A 1 106 ? -10.266 19.562 13.648 1 94.12 106 ASN A C 1
ATOM 828 O O . ASN A 1 106 ? -10.789 20.125 14.609 1 94.12 106 ASN A O 1
ATOM 832 N N . TYR A 1 107 ? -8.992 19.469 13.508 1 97 107 TYR A N 1
ATOM 833 C CA . TYR A 1 107 ? -8.07 19.953 14.539 1 97 107 TYR A CA 1
ATOM 834 C C . TYR A 1 107 ? -7.656 21.391 14.266 1 97 107 TYR A C 1
ATOM 836 O O . TYR A 1 107 ? -6.789 21.938 14.961 1 97 107 TYR A O 1
ATOM 844 N N . GLY A 1 108 ? -8.227 21.984 13.25 1 97 108 GLY A N 1
ATOM 845 C CA . GLY A 1 108 ? -7.988 23.391 12.961 1 97 108 GLY A CA 1
ATOM 846 C C . GLY A 1 108 ? -6.688 23.625 12.227 1 97 108 GLY A C 1
ATOM 847 O O . GLY A 1 108 ? -6.266 24.781 12.078 1 97 108 GLY A O 1
ATOM 848 N N . ILE A 1 109 ? -6.059 22.578 11.758 1 98.12 109 ILE A N 1
ATOM 849 C CA . ILE A 1 109 ? -4.773 22.672 11.07 1 98.12 109 ILE A CA 1
ATOM 850 C C . ILE A 1 109 ? -4.953 23.391 9.734 1 98.12 109 ILE A C 1
ATOM 852 O O . ILE A 1 109 ? -4.031 24.047 9.242 1 98.12 109 ILE A O 1
ATOM 856 N N . LEU A 1 110 ? -6.164 23.328 9.156 1 97.19 110 LEU A N 1
ATOM 857 C CA . LEU A 1 110 ? -6.406 23.844 7.816 1 97.19 110 LEU A CA 1
ATOM 858 C C . LEU A 1 110 ? -7.047 25.219 7.871 1 97.19 110 LEU A C 1
ATOM 860 O O . LEU A 1 110 ? -7.414 25.781 6.832 1 97.19 110 LEU A O 1
ATOM 864 N N . ASP A 1 111 ? -7.188 25.828 9.109 1 97.12 111 ASP A N 1
ATOM 865 C CA . ASP A 1 111 ? -7.77 27.156 9.227 1 97.12 111 ASP A CA 1
ATOM 866 C C . ASP A 1 111 ? -6.945 28.188 8.445 1 97.12 111 ASP A C 1
ATOM 868 O O . ASP A 1 111 ? -5.738 28.297 8.656 1 9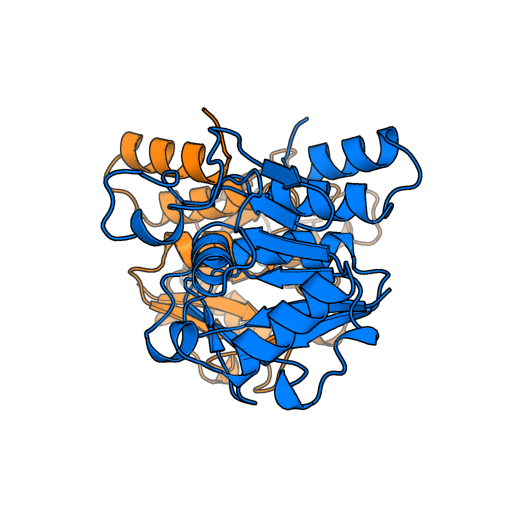7.12 111 ASP A O 1
ATOM 872 N N . ASN A 1 112 ? -7.641 28.828 7.516 1 97.62 112 ASN A N 1
ATOM 873 C CA . ASN A 1 112 ? -7.074 29.875 6.684 1 97.62 112 ASN A CA 1
ATOM 874 C C . ASN A 1 112 ? -6.027 29.328 5.719 1 97.62 112 ASN A C 1
ATOM 876 O O . ASN A 1 112 ? -5.098 30.047 5.332 1 97.62 112 ASN A O 1
ATOM 880 N N . LYS A 1 113 ? -6.082 28.125 5.402 1 97.31 113 LYS A N 1
ATOM 881 C CA . LYS A 1 113 ? -5.176 27.5 4.449 1 97.31 113 LYS A CA 1
ATOM 882 C C . LYS A 1 113 ? -5.914 27.078 3.184 1 97.31 113 LYS A C 1
ATOM 884 O O . LYS A 1 113 ? -7.102 26.734 3.236 1 97.31 113 LYS A O 1
ATOM 889 N N . LYS A 1 114 ? -5.215 27.141 2.061 1 97.06 114 LYS A N 1
ATOM 890 C CA . LYS A 1 114 ? -5.703 26.469 0.86 1 97.06 114 LYS A CA 1
ATOM 891 C C . LYS A 1 114 ? -5.59 24.953 0.997 1 97.06 114 LYS A C 1
ATOM 893 O O . LYS A 1 114 ? -4.578 24.438 1.482 1 97.06 114 LYS A O 1
ATOM 898 N N . CYS A 1 115 ? -6.629 24.234 0.656 1 95.56 115 CYS A N 1
ATOM 899 C CA . CYS A 1 115 ? -6.582 22.781 0.825 1 95.56 115 CYS A CA 1
ATOM 900 C C . CYS A 1 115 ? -7.508 22.078 -0.162 1 95.56 115 CYS A C 1
ATOM 902 O O . CYS A 1 115 ? -8.273 22.734 -0.87 1 95.56 115 CYS A O 1
ATOM 904 N N . THR A 1 116 ? -7.281 20.812 -0.281 1 93.81 116 THR A N 1
ATOM 905 C CA . THR A 1 116 ? -8.148 19.891 -1.008 1 93.81 116 THR A CA 1
ATOM 906 C C . THR A 1 116 ? -8.375 18.625 -0.206 1 93.81 116 THR A C 1
ATOM 908 O O . THR A 1 116 ? -7.922 18.5 0.933 1 93.81 116 THR A O 1
ATOM 911 N N . GLY A 1 117 ? -9.062 17.781 -0.533 1 72.81 117 GLY A N 1
ATOM 912 C CA . GLY A 1 117 ? -9.078 16.766 0.503 1 72.81 117 GLY A CA 1
ATOM 913 C C . GLY A 1 117 ? -10.148 15.703 0.284 1 72.81 117 GLY A C 1
ATOM 914 O O . GLY A 1 117 ? -11.219 15.766 0.889 1 72.81 117 GLY A O 1
ATOM 915 N N . ASP A 1 118 ? -11.055 15.062 -0.499 1 65.25 118 ASP A N 1
ATOM 916 C CA . ASP A 1 118 ? -11.852 13.852 -0.273 1 65.25 118 ASP A CA 1
ATOM 917 C C . ASP A 1 118 ? -11.805 12.93 -1.49 1 65.25 118 ASP A C 1
ATOM 919 O O . ASP A 1 118 ? -11.211 13.273 -2.514 1 65.25 118 ASP A O 1
ATOM 923 N N . GLY A 1 119 ? -12 11.586 -1.121 1 60 119 GLY A N 1
ATOM 924 C CA . GLY A 1 119 ? -12.133 10.625 -2.201 1 60 119 GLY A CA 1
ATOM 925 C C . GLY A 1 119 ? -12.914 11.164 -3.389 1 60 119 GLY A C 1
ATOM 926 O O . GLY A 1 119 ? -12.453 11.07 -4.531 1 60 119 GLY A O 1
ATOM 927 N N . GLU A 1 120 ? -14.078 11.648 -3.08 1 56 120 GLU A N 1
ATOM 928 C CA . GLU A 1 120 ? -14.875 12.25 -4.148 1 56 120 GLU A CA 1
ATOM 929 C C . GLU A 1 120 ? -14.773 13.773 -4.113 1 56 120 GLU A C 1
ATOM 931 O O . GLU A 1 120 ? -15.57 14.461 -4.758 1 56 120 GLU A O 1
ATOM 936 N N . GLY A 1 121 ? -13.688 14.18 -3.52 1 54.34 121 GLY A N 1
ATOM 937 C CA . GLY A 1 121 ? -13.578 15.617 -3.377 1 54.34 121 GLY A CA 1
ATOM 938 C C . GLY A 1 121 ? -14.391 16.172 -2.223 1 54.34 121 GLY A C 1
ATOM 939 O O . GLY A 1 121 ? -15.344 15.531 -1.766 1 54.34 121 GLY A O 1
ATOM 940 N N . ILE A 1 122 ? -13.883 17.016 -1.41 1 57.28 122 ILE A N 1
ATOM 941 C CA . ILE A 1 122 ? -14.594 17.734 -0.357 1 57.28 122 ILE A CA 1
ATOM 942 C C . ILE A 1 122 ? -15.852 18.375 -0.933 1 57.28 122 ILE A C 1
ATOM 944 O O . ILE A 1 122 ? -15.773 19.234 -1.814 1 57.28 122 ILE A O 1
ATOM 948 N N . GLN A 1 123 ? -16.906 17.547 -0.654 1 56.28 123 GLN A N 1
ATOM 949 C CA . GLN A 1 123 ? -18.172 18.125 -1.113 1 56.28 123 GLN A CA 1
ATOM 950 C C . GLN A 1 123 ? -18.703 19.141 -0.107 1 56.28 123 GLN A C 1
ATOM 952 O O . GLN A 1 123 ? -18.984 18.797 1.046 1 56.28 123 GLN A O 1
ATOM 957 N N . LEU A 1 124 ? -18.75 20.328 -0.482 1 54.06 124 LEU A N 1
ATOM 958 C CA . LEU A 1 124 ? -19.141 21.422 0.387 1 54.06 124 LEU A CA 1
ATOM 959 C C . LEU A 1 124 ? -20.531 21.203 0.973 1 54.06 124 LEU A C 1
ATOM 961 O O . LEU A 1 124 ? -20.875 21.766 2.016 1 54.06 124 LEU A O 1
ATOM 965 N N . ASP A 1 125 ? -21.203 20.344 0.279 1 55.12 125 ASP A N 1
ATOM 966 C CA . ASP A 1 125 ? -22.547 20.109 0.783 1 55.12 125 ASP A CA 1
ATOM 967 C C . ASP A 1 125 ? -22.594 18.828 1.625 1 55.12 125 ASP A C 1
ATOM 969 O O . ASP A 1 125 ? -23.672 18.406 2.061 1 55.12 125 ASP A O 1
ATOM 973 N N . SER A 1 126 ? -21.438 18.375 1.882 1 62.19 126 SER A N 1
ATOM 974 C CA . SER A 1 126 ? -21.422 17.125 2.645 1 62.19 126 SER A CA 1
ATOM 975 C C . SER A 1 126 ? -21.469 17.406 4.145 1 62.19 126 SER A C 1
ATOM 977 O O . SER A 1 126 ? -21.266 18.531 4.586 1 62.19 126 SER A O 1
ATOM 979 N N . GLU A 1 127 ? -21.922 16.391 4.902 1 63.78 127 GLU A N 1
ATOM 980 C CA . GLU A 1 127 ? -22.062 16.469 6.355 1 63.78 127 GLU A CA 1
ATOM 981 C C . GLU A 1 127 ? -20.766 16.953 7 1 63.78 127 GLU A C 1
ATOM 983 O O . GLU A 1 127 ? -20.781 17.547 8.078 1 63.78 127 GLU A O 1
ATOM 988 N N . PHE A 1 128 ? -19.703 16.891 6.289 1 71.75 128 PHE A N 1
ATOM 989 C CA . PHE A 1 128 ? -18.438 17.25 6.902 1 71.75 128 PHE A CA 1
ATOM 990 C C . PHE A 1 128 ? -17.922 18.578 6.363 1 71.75 128 PHE A C 1
ATOM 992 O O . PHE A 1 128 ? -16.828 19.016 6.711 1 71.75 128 PHE A O 1
ATOM 999 N N . SER A 1 129 ? -18.828 19.234 5.695 1 77.31 129 SER A N 1
ATOM 1000 C CA . SER A 1 129 ? -18.438 20.5 5.094 1 77.31 129 SER A CA 1
ATOM 1001 C C . SER A 1 129 ? -18.109 21.547 6.164 1 77.31 129 SER A C 1
ATOM 1003 O O . SER A 1 129 ? -17.281 22.438 5.941 1 77.31 129 SER A O 1
ATOM 1005 N N . TYR A 1 130 ? -18.703 21.344 7.305 1 82.88 130 TYR A N 1
ATOM 1006 C CA . TYR A 1 130 ? -18.516 22.312 8.375 1 82.88 130 TYR A CA 1
ATOM 1007 C C . TYR A 1 130 ? -17.078 22.328 8.859 1 82.88 130 TYR A C 1
ATOM 1009 O O . TYR A 1 130 ? -16.594 23.344 9.367 1 82.88 130 TYR A O 1
ATOM 1017 N N . LEU A 1 131 ? -16.375 21.266 8.688 1 87.06 131 LEU A N 1
ATOM 1018 C CA . LEU A 1 131 ? -14.984 21.156 9.133 1 87.06 131 LEU A CA 1
ATOM 1019 C C . LEU A 1 131 ? -14.086 22.109 8.336 1 87.06 131 LEU A C 1
ATOM 1021 O O . LEU A 1 131 ? -12.977 22.438 8.781 1 87.06 131 LEU A O 1
ATOM 1025 N N . PHE A 1 132 ? -14.617 22.578 7.203 1 90.94 132 PHE A N 1
ATOM 1026 C CA . PHE A 1 132 ? -13.758 23.328 6.285 1 90.94 132 PHE A CA 1
ATOM 1027 C C . PHE A 1 132 ? -14.211 24.781 6.172 1 90.94 132 PHE A C 1
ATOM 1029 O O . PHE A 1 132 ? -13.836 25.469 5.23 1 90.94 132 PHE A O 1
ATOM 1036 N N . ASN A 1 133 ? -15.023 25.219 7.098 1 90.19 133 ASN A N 1
ATOM 1037 C CA . ASN A 1 133 ? -15.594 26.562 7.047 1 90.19 133 ASN A CA 1
ATOM 1038 C C . ASN A 1 133 ? -14.5 27.625 7.055 1 90.19 133 ASN A C 1
ATOM 1040 O O . ASN A 1 133 ? -14.688 28.719 6.492 1 90.19 133 ASN A O 1
ATOM 1044 N N . LYS A 1 134 ? -13.43 27.359 7.664 1 94.44 134 LYS A N 1
ATOM 1045 C CA . LYS A 1 134 ? -12.367 28.359 7.785 1 94.44 134 LYS A CA 1
ATOM 1046 C C . LYS A 1 134 ? -11.227 28.062 6.82 1 94.44 134 LYS A C 1
ATOM 1048 O O . LYS A 1 134 ? -10.148 28.656 6.922 1 94.44 134 LYS A O 1
ATOM 1053 N N . SER A 1 135 ? -11.406 27.094 5.949 1 94.12 135 SER A N 1
ATOM 1054 C CA . SER A 1 135 ? -10.391 26.703 4.973 1 94.12 135 SER A CA 1
ATOM 1055 C C . SER A 1 135 ? -10.742 27.219 3.578 1 94.12 135 SER A C 1
ATOM 1057 O O . SER A 1 135 ? -11.891 27.578 3.318 1 94.12 135 SER A O 1
ATOM 1059 N N . HIS A 1 136 ? -9.797 27.375 2.711 1 94 136 HIS A N 1
ATOM 1060 C CA . HIS A 1 136 ? -9.992 27.688 1.301 1 94 136 HIS A CA 1
ATOM 1061 C C . HIS A 1 136 ? -9.883 26.438 0.435 1 94 136 HIS A C 1
ATOM 1063 O O . HIS A 1 136 ? -8.797 26.078 -0.004 1 94 136 HIS A O 1
ATOM 1069 N N . VAL A 1 137 ? -11.008 25.875 0.139 1 92.44 137 VAL A N 1
ATOM 1070 C CA . VAL A 1 137 ? -11.039 24.609 -0.587 1 92.44 137 VAL A CA 1
ATOM 1071 C C . VAL A 1 137 ? -10.906 24.859 -2.086 1 92.44 137 VAL A C 1
ATOM 1073 O O . VAL A 1 137 ? -11.586 25.734 -2.635 1 92.44 137 VAL A O 1
ATOM 1076 N N . VAL A 1 138 ? -9.992 24.188 -2.703 1 91.94 138 VAL A N 1
ATOM 1077 C CA . VAL A 1 138 ? -9.82 24.297 -4.148 1 91.94 138 VAL A CA 1
ATOM 1078 C C . VAL A 1 138 ? -9.961 22.922 -4.793 1 91.94 138 VAL A C 1
ATOM 1080 O O . VAL A 1 138 ? -9.828 21.891 -4.121 1 91.94 138 VAL A O 1
ATOM 1083 N N . ASN A 1 139 ? -10.266 22.906 -6.098 1 89.56 139 ASN A N 1
ATOM 1084 C CA . ASN A 1 139 ? -10.438 21.656 -6.848 1 89.56 139 ASN A CA 1
ATOM 1085 C C . ASN A 1 139 ? -9.156 21.266 -7.578 1 89.56 139 ASN A C 1
ATOM 1087 O O . ASN A 1 139 ? -9.039 21.469 -8.789 1 89.56 139 ASN A O 1
ATOM 1091 N N . GLU A 1 140 ? -8.203 20.828 -6.836 1 93.5 140 GLU A N 1
ATOM 1092 C CA . GLU A 1 140 ? -6.918 20.312 -7.309 1 93.5 140 GLU A CA 1
ATOM 1093 C C . GLU A 1 140 ? -6.598 18.969 -6.668 1 93.5 140 GLU A C 1
ATOM 1095 O O . GLU A 1 140 ? -7.133 18.641 -5.609 1 93.5 140 GLU A O 1
ATOM 1100 N N . ASP A 1 141 ? -5.812 18.188 -7.34 1 94.69 141 ASP A N 1
ATOM 1101 C CA . ASP A 1 141 ? -5.469 16.875 -6.82 1 94.69 141 ASP A CA 1
ATOM 1102 C C . ASP A 1 141 ? -4.66 16.984 -5.531 1 94.69 141 ASP A C 1
ATOM 1104 O O . ASP A 1 141 ? -4.922 16.266 -4.566 1 94.69 141 ASP A O 1
ATOM 1108 N N . VAL A 1 142 ? -3.662 17.828 -5.594 1 97 142 VAL A N 1
ATOM 1109 C CA . VAL A 1 142 ? -2.773 18.062 -4.461 1 97 142 VAL A CA 1
ATOM 1110 C C . VAL A 1 142 ? -2.594 19.562 -4.254 1 97 142 VAL A C 1
ATOM 1112 O O . VAL A 1 142 ? -2.455 20.312 -5.219 1 97 142 VAL A O 1
ATOM 1115 N N . VAL A 1 143 ? -2.672 20 -3.012 1 97.81 143 VAL A N 1
ATOM 1116 C CA . VAL A 1 143 ? -2.49 21.406 -2.666 1 97.81 143 VAL A CA 1
ATOM 1117 C C . VAL A 1 143 ? -1.395 21.547 -1.609 1 97.81 143 VAL A C 1
ATOM 1119 O O . VAL A 1 143 ? -1.373 20.797 -0.629 1 97.81 143 VAL A O 1
ATOM 1122 N N . ILE A 1 144 ? -0.457 22.422 -1.847 1 98.44 144 ILE A N 1
ATOM 1123 C CA . ILE A 1 144 ? 0.582 22.766 -0.884 1 98.44 144 ILE A CA 1
ATOM 1124 C C . ILE A 1 144 ? 0.39 24.219 -0.421 1 98.44 144 ILE A C 1
ATOM 1126 O O . ILE A 1 144 ? 0.32 25.125 -1.241 1 98.44 144 ILE A O 1
ATOM 1130 N N . ASP A 1 145 ? 0.208 24.375 0.824 1 98.62 145 ASP A N 1
ATOM 1131 C CA . ASP A 1 145 ? 0.145 25.703 1.448 1 98.62 145 ASP A CA 1
ATOM 1132 C C . ASP A 1 145 ? 1.086 25.781 2.648 1 98.62 145 ASP A C 1
ATOM 1134 O O . ASP A 1 145 ? 0.744 25.344 3.744 1 98.62 145 ASP A O 1
ATOM 1138 N N . GLU A 1 146 ? 2.279 26.438 2.406 1 98.19 146 GLU A N 1
ATOM 1139 C CA . GLU A 1 146 ? 3.334 26.484 3.414 1 98.19 146 GLU A CA 1
ATOM 1140 C C . GLU A 1 146 ? 3.746 25.078 3.848 1 98.19 146 GLU A C 1
ATOM 1142 O O . GLU A 1 146 ? 4.137 24.25 3.016 1 98.19 146 GLU A O 1
ATOM 1147 N N . ASN A 1 147 ? 3.514 24.75 5.121 1 98.69 147 ASN A N 1
ATOM 1148 C CA . ASN A 1 147 ? 3.951 23.453 5.613 1 98.69 147 ASN A CA 1
ATOM 1149 C C . ASN A 1 147 ? 2.84 22.406 5.504 1 98.69 147 ASN A C 1
ATOM 1151 O O . ASN A 1 147 ? 3.018 21.266 5.918 1 98.69 147 ASN A O 1
ATOM 1155 N N . ILE A 1 148 ? 1.746 22.703 4.863 1 98.75 148 ILE A N 1
ATOM 1156 C CA . ILE A 1 148 ? 0.583 21.828 4.805 1 98.75 148 ILE A CA 1
ATOM 1157 C C . ILE A 1 148 ? 0.431 21.266 3.395 1 98.75 148 ILE A C 1
ATOM 1159 O O . ILE A 1 148 ? 0.481 22.016 2.414 1 98.75 148 ILE A O 1
ATOM 1163 N N . ILE A 1 149 ? 0.317 20 3.287 1 98.69 149 ILE A N 1
ATOM 1164 C CA . ILE A 1 149 ? 0.049 19.328 2.021 1 98.69 149 ILE A CA 1
ATOM 1165 C C . ILE A 1 149 ? -1.24 18.516 2.133 1 98.69 149 ILE A C 1
ATOM 1167 O O . ILE A 1 149 ? -1.403 17.719 3.062 1 98.69 149 ILE A O 1
ATOM 1171 N N . THR A 1 150 ? -2.199 18.719 1.272 1 97.62 150 THR A N 1
ATOM 1172 C CA . THR A 1 150 ? -3.451 17.969 1.239 1 97.62 150 THR A CA 1
ATOM 1173 C C . THR A 1 150 ? -3.686 17.359 -0.143 1 97.62 150 THR A C 1
ATOM 1175 O O . THR A 1 150 ? -3.205 17.891 -1.146 1 97.62 150 THR A O 1
ATOM 1178 N N . SER A 1 151 ? -4.375 16.297 -0.18 1 96.56 151 SER A N 1
ATOM 1179 C CA . SER A 1 151 ? -4.594 15.602 -1.444 1 96.56 151 SER A CA 1
ATOM 1180 C C . SER A 1 151 ? -5.957 14.914 -1.472 1 96.56 151 SER A C 1
ATOM 1182 O O . SER A 1 151 ? -6.492 14.547 -0.425 1 96.56 151 SER A O 1
ATOM 1184 N N . THR A 1 152 ? -6.469 14.805 -2.676 1 93.75 152 THR A N 1
ATOM 1185 C CA . THR A 1 152 ? -7.617 13.938 -2.883 1 93.75 152 THR A CA 1
ATOM 1186 C C . THR A 1 152 ? -7.207 12.469 -2.793 1 93.75 152 THR A C 1
ATOM 1188 O O . THR A 1 152 ? -6.031 12.133 -2.967 1 93.75 152 THR A O 1
ATOM 1191 N N . GLY A 1 153 ? -8.117 11.625 -2.523 1 92.62 153 GLY A N 1
ATOM 1192 C CA . GLY A 1 153 ? -7.852 10.219 -2.277 1 92.62 153 GLY A CA 1
ATOM 1193 C C . GLY A 1 153 ? -7.258 9.508 -3.477 1 92.62 153 GLY A C 1
ATOM 1194 O O . GLY A 1 153 ? -6.461 8.578 -3.322 1 92.62 153 GLY A O 1
ATOM 1195 N N . GLN A 1 154 ? -7.633 9.914 -4.688 1 91.5 154 GLN A N 1
ATOM 1196 C CA . GLN A 1 154 ? -7.164 9.219 -5.887 1 91.5 154 GLN A CA 1
ATOM 1197 C C . GLN A 1 154 ? -5.777 9.695 -6.297 1 91.5 154 GLN A C 1
ATOM 1199 O O . GLN A 1 154 ? -5.105 9.062 -7.109 1 91.5 154 GLN A O 1
ATOM 1204 N N . ALA A 1 155 ? -5.336 10.734 -5.715 1 94.69 155 ALA A N 1
ATOM 1205 C CA . ALA A 1 155 ? -4.062 11.328 -6.105 1 94.69 155 ALA A CA 1
ATOM 1206 C C . ALA A 1 155 ? -2.943 10.898 -5.16 1 94.69 155 ALA A C 1
ATOM 1208 O O . ALA A 1 155 ? -2.064 11.695 -4.82 1 94.69 155 ALA A O 1
ATOM 1209 N N . PHE A 1 156 ? -2.986 9.625 -4.742 1 95.19 156 PHE A N 1
ATOM 1210 C CA . PHE A 1 156 ? -2.059 9.125 -3.734 1 95.19 156 PHE A CA 1
ATOM 1211 C C . PHE A 1 156 ? -0.627 9.148 -4.258 1 95.19 156 PHE A C 1
ATOM 1213 O O . PHE A 1 156 ? 0.317 9.352 -3.492 1 95.19 156 PHE A O 1
ATOM 1220 N N . MET A 1 157 ? -0.406 8.922 -5.551 1 95 157 MET A N 1
ATOM 1221 C CA . MET A 1 157 ? 0.944 9 -6.102 1 95 157 MET A CA 1
ATOM 1222 C C . MET A 1 157 ? 1.418 10.445 -6.18 1 95 157 MET A C 1
ATOM 1224 O O . MET A 1 157 ? 2.539 10.766 -5.777 1 95 157 MET A O 1
ATOM 1228 N N . GLU A 1 158 ? 0.583 11.305 -6.734 1 95.62 158 GLU A N 1
ATOM 1229 C CA . GLU A 1 158 ? 0.891 12.727 -6.781 1 95.62 158 GLU A CA 1
ATOM 1230 C C . GLU A 1 158 ? 1.179 13.281 -5.387 1 95.62 158 GLU A C 1
ATOM 1232 O O . GLU A 1 158 ? 2.082 14.102 -5.211 1 95.62 158 GLU A O 1
ATOM 1237 N N . PHE A 1 159 ? 0.407 12.812 -4.441 1 97.56 159 PHE A N 1
ATOM 1238 C CA . PHE A 1 159 ? 0.58 13.18 -3.043 1 97.56 159 PHE A CA 1
ATOM 1239 C C . PHE A 1 159 ? 1.979 12.82 -2.557 1 97.56 159 PHE A C 1
ATOM 1241 O O . PHE A 1 159 ? 2.678 13.656 -1.985 1 97.56 159 PHE A O 1
ATOM 1248 N N . ALA A 1 160 ? 2.393 11.57 -2.797 1 97.94 160 ALA A N 1
ATOM 1249 C CA . ALA A 1 160 ? 3.717 11.109 -2.389 1 97.94 160 ALA A CA 1
ATOM 1250 C C . ALA A 1 160 ? 4.816 11.969 -3.01 1 97.94 160 ALA A C 1
ATOM 1252 O O . ALA A 1 160 ? 5.754 12.375 -2.322 1 97.94 160 ALA A O 1
ATOM 1253 N N . PHE A 1 161 ? 4.688 12.273 -4.242 1 97.56 161 PHE A N 1
ATOM 1254 C CA . PHE A 1 161 ? 5.727 13.023 -4.938 1 97.56 161 PHE A CA 1
ATOM 1255 C C . PHE A 1 161 ? 5.715 14.492 -4.512 1 97.56 161 PHE A C 1
ATOM 1257 O O . PHE A 1 161 ? 6.758 15.141 -4.484 1 97.56 161 PHE A O 1
ATOM 1264 N N . ALA A 1 162 ? 4.543 15.031 -4.176 1 97.56 162 ALA A N 1
ATOM 1265 C CA . ALA A 1 162 ? 4.48 16.391 -3.645 1 97.56 162 ALA A CA 1
ATOM 1266 C C . ALA A 1 162 ? 5.27 16.516 -2.346 1 97.56 162 ALA A C 1
ATOM 1268 O O . ALA A 1 162 ? 6.004 17.484 -2.143 1 97.56 162 ALA A O 1
ATOM 1269 N N . ILE A 1 163 ? 5.117 15.5 -1.467 1 98.5 163 ILE A N 1
ATOM 1270 C CA . ILE A 1 163 ? 5.871 15.5 -0.218 1 98.5 163 ILE A CA 1
ATOM 1271 C C . ILE A 1 163 ? 7.363 15.383 -0.518 1 98.5 163 ILE A C 1
ATOM 1273 O O . ILE A 1 163 ? 8.18 16.109 0.058 1 98.5 163 ILE A O 1
ATOM 1277 N N . ALA A 1 164 ? 7.695 14.477 -1.42 1 97.69 164 ALA A N 1
ATOM 1278 C CA . ALA A 1 164 ? 9.094 14.273 -1.788 1 97.69 164 ALA A CA 1
ATOM 1279 C C . ALA A 1 164 ? 9.711 15.555 -2.332 1 97.69 164 ALA A C 1
ATOM 1281 O O . ALA A 1 164 ? 10.852 15.891 -2.002 1 97.69 164 ALA A O 1
ATOM 1282 N N . LYS A 1 165 ? 8.969 16.203 -3.199 1 96.81 165 LYS A N 1
ATOM 1283 C CA . LYS A 1 165 ? 9.445 17.453 -3.764 1 96.81 165 LYS A CA 1
ATOM 1284 C C . LYS A 1 165 ? 9.648 18.5 -2.674 1 96.81 165 LYS A C 1
ATOM 1286 O O . LYS A 1 165 ? 10.695 19.156 -2.627 1 96.81 165 LYS A O 1
ATOM 1291 N N . LYS A 1 166 ? 8.688 18.625 -1.808 1 97.19 166 LYS A N 1
ATOM 1292 C CA . LYS A 1 166 ? 8.75 19.594 -0.707 1 97.19 166 LYS A CA 1
ATOM 1293 C C . LYS A 1 166 ? 9.977 19.344 0.164 1 97.19 166 LYS A C 1
ATOM 1295 O O . LYS A 1 166 ? 10.602 20.281 0.649 1 97.19 166 LYS A O 1
ATOM 1300 N N . MET A 1 167 ? 10.359 18.078 0.33 1 97.62 167 MET A N 1
ATOM 1301 C CA . MET A 1 167 ? 11.438 17.719 1.241 1 97.62 167 MET A CA 1
ATOM 1302 C C . MET A 1 167 ? 12.742 17.5 0.481 1 97.62 167 MET A C 1
ATOM 1304 O O . MET A 1 167 ? 13.727 17.031 1.051 1 97.62 167 MET A O 1
ATOM 1308 N N . ASN A 1 168 ? 12.75 17.75 -0.801 1 95.5 168 ASN A N 1
ATOM 1309 C CA . ASN A 1 168 ? 13.938 17.688 -1.646 1 95.5 168 ASN A CA 1
ATOM 1310 C C . ASN A 1 168 ? 14.578 16.297 -1.616 1 95.5 168 ASN A C 1
ATOM 1312 O O . ASN A 1 168 ? 15.781 16.172 -1.42 1 95.5 168 ASN A O 1
ATOM 1316 N N . ILE A 1 169 ? 13.758 15.344 -1.8 1 94.69 169 ILE A N 1
ATOM 1317 C CA . ILE A 1 169 ? 14.227 13.961 -1.793 1 94.69 169 ILE A CA 1
ATOM 1318 C C . ILE A 1 169 ? 15.016 13.672 -3.064 1 94.69 169 ILE A C 1
ATOM 1320 O O . ILE A 1 169 ? 15.953 12.867 -3.055 1 94.69 169 ILE A O 1
ATOM 1324 N N . TYR A 1 170 ? 14.656 14.273 -4.168 1 92.56 170 TYR A N 1
ATOM 1325 C CA . TYR A 1 170 ? 15.328 14.047 -5.441 1 92.56 170 TYR A CA 1
ATOM 1326 C C . TYR A 1 170 ? 16.312 15.172 -5.742 1 92.56 170 TYR A C 1
ATOM 1328 O O . TYR A 1 170 ? 16.047 16.328 -5.449 1 92.56 170 TYR A O 1
ATOM 1336 N N . ASP A 1 171 ? 17.359 14.734 -6.371 1 90.19 171 ASP A N 1
ATOM 1337 C CA . ASP A 1 171 ? 18.422 15.688 -6.684 1 90.19 171 ASP A CA 1
ATOM 1338 C C . ASP A 1 171 ? 17.984 16.656 -7.785 1 90.19 171 ASP A C 1
ATOM 1340 O O . ASP A 1 171 ? 18.406 17.812 -7.809 1 90.19 171 ASP A O 1
ATOM 1344 N N . ASN A 1 172 ? 17.297 16.078 -8.742 1 91.69 172 ASN A N 1
ATOM 1345 C CA . ASN A 1 172 ? 16.812 16.906 -9.852 1 91.69 172 ASN A CA 1
ATOM 1346 C C . ASN A 1 172 ? 15.453 16.438 -10.352 1 91.69 172 ASN A C 1
ATOM 1348 O O . ASN A 1 172 ? 15 15.344 -9.992 1 91.69 172 ASN A O 1
ATOM 1352 N N . GLU A 1 173 ? 14.906 17.266 -11.078 1 91.44 173 GLU A N 1
ATOM 1353 C CA . GLU A 1 173 ? 13.547 17.062 -11.57 1 91.44 173 GLU A CA 1
ATOM 1354 C C . GLU A 1 173 ? 13.477 15.852 -12.5 1 91.44 173 GLU A C 1
ATOM 1356 O O . GLU A 1 173 ? 12.469 15.141 -12.523 1 91.44 173 GLU A O 1
ATOM 1361 N N . ASP A 1 174 ? 14.484 15.609 -13.203 1 93.5 174 ASP A N 1
ATOM 1362 C CA . ASP A 1 174 ? 14.5 14.484 -14.133 1 93.5 174 ASP A CA 1
ATOM 1363 C C . ASP A 1 174 ? 14.43 13.156 -13.391 1 93.5 174 ASP A C 1
ATOM 1365 O O . ASP A 1 174 ? 13.727 12.234 -13.82 1 93.5 174 ASP A O 1
ATOM 1369 N N . ASP A 1 175 ? 15.148 13.102 -12.297 1 93.62 175 ASP A N 1
ATOM 1370 C CA . ASP A 1 175 ? 15.125 11.891 -11.484 1 93.62 175 ASP A CA 1
ATOM 1371 C C . ASP A 1 175 ? 13.734 11.656 -10.898 1 93.62 175 ASP A C 1
ATOM 1373 O O . ASP A 1 175 ? 13.25 10.523 -10.867 1 93.62 175 ASP A O 1
ATOM 1377 N N . MET A 1 176 ? 13.18 12.672 -10.461 1 94 176 MET A N 1
ATOM 1378 C CA . MET A 1 176 ? 11.836 12.578 -9.898 1 94 176 MET A CA 1
ATOM 1379 C C . MET A 1 176 ? 10.836 12.148 -10.961 1 94 176 MET A C 1
ATOM 1381 O O . MET A 1 176 ? 9.977 11.297 -10.703 1 94 176 MET A O 1
ATOM 1385 N N . LEU A 1 177 ? 10.969 12.742 -12.133 1 93.88 177 LEU A N 1
ATOM 1386 C CA . LEU A 1 177 ? 10.062 12.422 -13.227 1 93.88 177 LEU A CA 1
ATOM 1387 C C . LEU A 1 177 ? 10.219 10.961 -13.648 1 93.88 177 LEU A C 1
ATOM 1389 O O . LEU A 1 177 ? 9.234 10.289 -13.961 1 93.88 177 LEU A O 1
ATOM 1393 N N . THR A 1 178 ? 11.398 10.492 -13.656 1 93.31 178 THR A N 1
ATOM 1394 C CA . THR A 1 178 ? 11.656 9.094 -13.992 1 93.31 178 THR A CA 1
ATOM 1395 C C . THR A 1 178 ? 10.984 8.164 -12.984 1 93.31 178 THR A C 1
ATOM 1397 O O . THR A 1 178 ? 10.328 7.199 -13.367 1 93.31 178 THR A O 1
ATOM 1400 N N . ALA A 1 179 ? 11.133 8.461 -11.711 1 92.69 179 ALA A N 1
ATOM 1401 C CA . ALA A 1 179 ? 10.492 7.672 -10.656 1 92.69 179 ALA A CA 1
ATOM 1402 C C . ALA A 1 179 ? 8.977 7.723 -10.773 1 92.69 179 ALA A C 1
ATOM 1404 O O . ALA A 1 179 ? 8.297 6.699 -10.633 1 92.69 179 ALA A O 1
ATOM 1405 N N . TYR A 1 180 ? 8.508 8.867 -11.07 1 93.81 180 TYR A N 1
ATOM 1406 C CA . TYR A 1 180 ? 7.07 9.078 -11.227 1 93.81 180 TYR A CA 1
ATOM 1407 C C . TYR A 1 180 ? 6.527 8.242 -12.383 1 93.81 180 TYR A C 1
ATOM 1409 O O . TYR A 1 180 ? 5.508 7.562 -12.242 1 93.81 180 TYR A O 1
ATOM 1417 N N . ARG A 1 181 ? 7.188 8.266 -13.508 1 92.88 181 ARG A N 1
ATOM 1418 C CA . ARG A 1 181 ? 6.758 7.516 -14.688 1 92.88 181 ARG A CA 1
ATOM 1419 C C . ARG A 1 181 ? 6.793 6.016 -14.43 1 92.88 181 ARG A C 1
ATOM 1421 O O . ARG A 1 181 ? 5.906 5.281 -14.867 1 92.88 181 ARG A O 1
ATOM 1428 N N . TRP A 1 182 ? 7.766 5.621 -13.703 1 91.44 182 TRP A N 1
ATOM 1429 C CA . TRP A 1 182 ? 7.871 4.199 -13.391 1 91.44 182 TRP A CA 1
ATOM 1430 C C . TRP A 1 182 ? 6.707 3.746 -12.516 1 91.44 182 TRP A C 1
ATOM 1432 O O . TRP A 1 182 ? 6.031 2.766 -12.836 1 91.44 182 TRP A O 1
ATOM 1442 N N . LEU A 1 183 ? 6.43 4.527 -11.477 1 90.62 183 LEU A N 1
ATOM 1443 C CA . LEU A 1 183 ? 5.41 4.133 -10.516 1 90.62 183 LEU A CA 1
ATOM 1444 C C . LEU A 1 183 ? 4.016 4.258 -11.117 1 90.62 183 LEU A C 1
ATOM 1446 O O . LEU A 1 183 ? 3.109 3.498 -10.766 1 90.62 183 LEU A O 1
ATOM 1450 N N . LYS A 1 184 ? 3.918 5.172 -12.102 1 91.31 184 LYS A N 1
ATOM 1451 C CA . LYS A 1 184 ? 2.629 5.352 -12.766 1 91.31 184 LYS A CA 1
ATOM 1452 C C . LYS A 1 184 ? 2.494 4.43 -13.969 1 91.31 184 LYS A C 1
ATOM 1454 O O . LYS A 1 184 ? 1.446 4.398 -14.617 1 91.31 184 LYS A O 1
ATOM 1459 N N . ASN A 1 185 ? 3.514 3.672 -14.203 1 91.94 185 ASN A N 1
ATOM 1460 C CA . ASN A 1 185 ? 3.564 2.764 -15.344 1 91.94 185 ASN A CA 1
ATOM 1461 C C . ASN A 1 185 ? 3.295 3.494 -16.656 1 91.94 185 ASN A C 1
ATOM 1463 O O . ASN A 1 185 ? 2.465 3.059 -17.453 1 91.94 185 ASN A O 1
ATOM 1467 N N . ILE A 1 186 ? 3.955 4.629 -16.734 1 86.81 186 ILE A N 1
ATOM 1468 C CA . ILE A 1 186 ? 3.902 5.406 -17.953 1 86.81 186 ILE A CA 1
ATOM 1469 C C . ILE A 1 186 ? 5.109 5.07 -18.828 1 86.81 186 ILE A C 1
ATOM 1471 O O . ILE A 1 186 ? 6.254 5.27 -18.422 1 86.81 186 ILE A O 1
ATOM 1475 N N . LYS A 1 187 ? 4.891 4.496 -20 1 77.69 187 LYS A N 1
ATOM 1476 C CA . LYS A 1 187 ? 5.957 4.105 -20.922 1 77.69 187 LYS A CA 1
ATOM 1477 C C . LYS A 1 187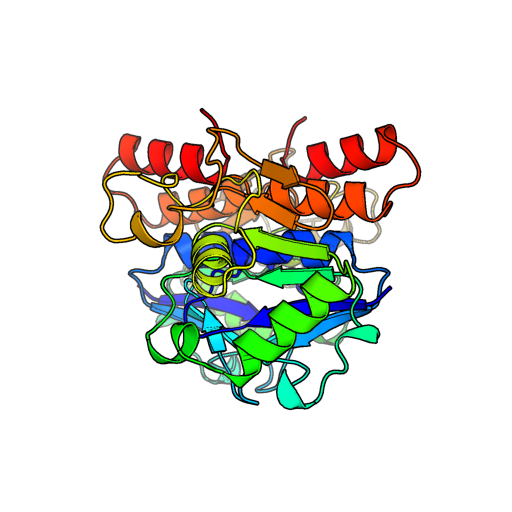 ? 6.34 5.266 -21.828 1 77.69 187 LYS A C 1
ATOM 1479 O O . LYS A 1 187 ? 5.5 6.105 -22.172 1 77.69 187 LYS A O 1
ATOM 1484 N N . MET B 1 1 ? -15.211 -16.797 -1.356 1 97.25 1 MET B N 1
ATOM 1485 C CA . MET B 1 1 ? -13.922 -16.688 -2.033 1 97.25 1 MET B CA 1
ATOM 1486 C C . MET B 1 1 ? -12.828 -16.281 -1.054 1 97.25 1 MET B C 1
ATOM 1488 O O . MET B 1 1 ? -12.977 -15.312 -0.312 1 97.25 1 MET B O 1
ATOM 1492 N N . ASN B 1 2 ? -11.742 -17.094 -0.941 1 98.44 2 ASN B N 1
ATOM 1493 C CA . ASN B 1 2 ? -10.609 -16.828 -0.06 1 98.44 2 ASN B CA 1
ATOM 1494 C C . ASN B 1 2 ? -9.406 -16.312 -0.838 1 98.44 2 ASN B C 1
ATOM 1496 O O . ASN B 1 2 ? -8.867 -17.016 -1.697 1 98.44 2 ASN B O 1
ATOM 1500 N N . VAL B 1 3 ? -9.023 -15.086 -0.523 1 98.69 3 VAL B N 1
ATOM 1501 C CA . VAL B 1 3 ? -7.855 -14.445 -1.129 1 98.69 3 VAL B CA 1
ATOM 1502 C C . VAL B 1 3 ? -6.727 -14.352 -0.106 1 98.69 3 VAL B C 1
ATOM 1504 O O . VAL B 1 3 ? -6.855 -13.664 0.91 1 98.69 3 VAL B O 1
ATOM 1507 N N . CYS B 1 4 ? -5.664 -15.039 -0.383 1 98.81 4 CYS B N 1
ATOM 1508 C CA . CYS B 1 4 ? -4.531 -15.094 0.535 1 98.81 4 CYS B CA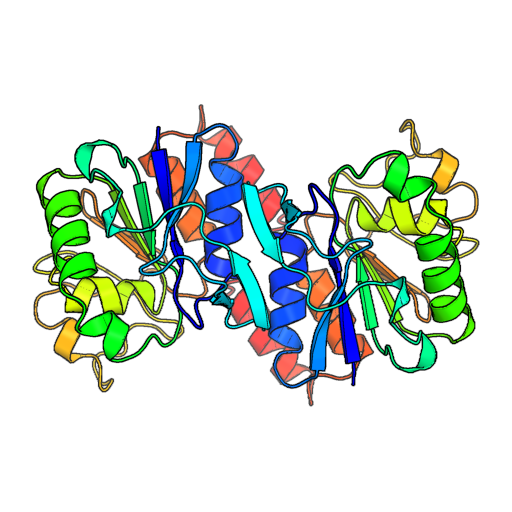 1
ATOM 1509 C C . CYS B 1 4 ? -3.346 -14.305 -0.016 1 98.81 4 CYS B C 1
ATOM 1511 O O . CYS B 1 4 ? -2.908 -14.547 -1.143 1 98.81 4 CYS B O 1
ATOM 1513 N N . ILE B 1 5 ? -2.865 -13.422 0.736 1 98.88 5 ILE B N 1
ATOM 1514 C CA . ILE B 1 5 ? -1.694 -12.625 0.383 1 98.88 5 ILE B CA 1
ATOM 1515 C C . ILE B 1 5 ? -0.486 -13.102 1.187 1 98.88 5 ILE B C 1
ATOM 1517 O O . ILE B 1 5 ? -0.542 -13.18 2.416 1 98.88 5 ILE B O 1
ATOM 1521 N N . PHE B 1 6 ? 0.618 -13.359 0.524 1 98.88 6 PHE B N 1
ATOM 1522 C CA . PHE B 1 6 ? 1.8 -13.93 1.16 1 98.88 6 PHE B CA 1
ATOM 1523 C C . PHE B 1 6 ? 2.752 -12.828 1.618 1 98.88 6 PHE B C 1
ATOM 1525 O O . PHE B 1 6 ? 3.088 -11.93 0.846 1 98.88 6 PHE B O 1
ATOM 1532 N N . TYR B 1 7 ? 3.145 -12.883 2.895 1 98.62 7 TYR B N 1
ATOM 1533 C CA . TYR B 1 7 ? 4.133 -11.945 3.426 1 98.62 7 TYR B CA 1
ATOM 1534 C C . TYR B 1 7 ? 5.488 -12.625 3.588 1 98.62 7 TYR B C 1
ATOM 1536 O O . TYR B 1 7 ? 5.566 -13.781 4.023 1 98.62 7 TYR B O 1
ATOM 1544 N N . TYR B 1 8 ? 6.535 -11.938 3.215 1 98.19 8 TYR B N 1
ATOM 1545 C CA . TYR B 1 8 ? 7.914 -12.25 3.566 1 98.19 8 TYR B CA 1
ATOM 1546 C C . TYR B 1 8 ? 8.727 -10.984 3.791 1 98.19 8 TYR B C 1
ATOM 1548 O O . TYR B 1 8 ? 8.273 -9.883 3.469 1 98.19 8 TYR B O 1
ATOM 1556 N N . ASP B 1 9 ? 9.844 -11.125 4.453 1 97.12 9 ASP B N 1
ATOM 1557 C CA . ASP B 1 9 ? 10.633 -9.938 4.762 1 97.12 9 ASP B CA 1
ATOM 1558 C C . ASP B 1 9 ? 11.062 -9.211 3.49 1 97.12 9 ASP B C 1
ATOM 1560 O O . ASP B 1 9 ? 11.602 -9.82 2.57 1 97.12 9 ASP B O 1
ATOM 1564 N N . GLY B 1 10 ? 10.734 -7.93 3.449 1 96.06 10 GLY B N 1
ATOM 1565 C CA . GLY B 1 10 ? 11.18 -7.113 2.33 1 96.06 10 GLY B CA 1
ATOM 1566 C C . GLY B 1 10 ? 10.188 -7.09 1.18 1 96.06 10 GLY B C 1
ATOM 1567 O O . GLY B 1 10 ? 10.461 -6.5 0.131 1 96.06 10 GLY B O 1
ATOM 1568 N N . PHE B 1 11 ? 9.039 -7.707 1.391 1 96.88 11 PHE B N 1
ATOM 1569 C CA . PHE B 1 11 ? 8.062 -7.645 0.314 1 96.88 11 PHE B CA 1
ATOM 1570 C C . PHE B 1 11 ? 7.609 -6.207 0.079 1 96.88 11 PHE B C 1
ATOM 1572 O O . PHE B 1 11 ? 7.832 -5.336 0.921 1 96.88 11 PHE B O 1
ATOM 1579 N N . LEU B 1 12 ? 7.027 -5.969 -1.066 1 96.12 12 LEU B N 1
ATOM 1580 C CA . LEU B 1 12 ? 6.59 -4.621 -1.415 1 96.12 12 LEU B CA 1
ATOM 1581 C C . LEU B 1 12 ? 5.094 -4.457 -1.18 1 96.12 12 LEU B C 1
ATOM 1583 O O . LEU B 1 12 ? 4.281 -5.066 -1.879 1 96.12 12 LEU B O 1
ATOM 1587 N N . GLY B 1 13 ? 4.793 -3.645 -0.205 1 96.44 13 GLY B N 1
ATOM 1588 C CA . GLY B 1 13 ? 3.418 -3.43 0.213 1 96.44 13 GLY B CA 1
ATOM 1589 C C . GLY B 1 13 ? 2.561 -2.787 -0.863 1 96.44 13 GLY B C 1
ATOM 1590 O O . GLY B 1 13 ? 1.393 -3.146 -1.028 1 96.44 13 GLY B O 1
ATOM 1591 N N . TYR B 1 14 ? 3.078 -1.83 -1.643 1 94.75 14 TYR B N 1
ATOM 1592 C CA . TYR B 1 14 ? 2.297 -1.104 -2.639 1 94.75 14 TYR B CA 1
ATOM 1593 C C . TYR B 1 14 ? 1.812 -2.041 -3.738 1 94.75 14 TYR B C 1
ATOM 1595 O O . TYR B 1 14 ? 0.866 -1.722 -4.461 1 94.75 14 TYR B O 1
ATOM 1603 N N . GLU B 1 15 ? 2.412 -3.207 -3.814 1 95.88 15 GLU B N 1
ATOM 1604 C CA . GLU B 1 15 ? 2.064 -4.133 -4.891 1 95.88 15 GLU B CA 1
ATOM 1605 C C . GLU B 1 15 ? 0.848 -4.977 -4.52 1 95.88 15 GLU B C 1
ATOM 1607 O O . GLU B 1 15 ? 0.249 -5.621 -5.383 1 95.88 15 GLU B O 1
ATOM 1612 N N . ILE B 1 16 ? 0.486 -4.902 -3.227 1 95.62 16 ILE B N 1
ATOM 1613 C CA . ILE B 1 16 ? -0.565 -5.832 -2.834 1 95.62 16 ILE B CA 1
ATOM 1614 C C . ILE B 1 16 ? -1.773 -5.059 -2.312 1 95.62 16 ILE B C 1
ATOM 1616 O O . ILE B 1 16 ? -2.859 -5.625 -2.158 1 95.62 16 ILE B O 1
ATOM 1620 N N . MET B 1 17 ? -1.606 -3.814 -2.012 1 96.25 17 MET B N 1
ATOM 1621 C CA . MET B 1 17 ? -2.678 -3.07 -1.354 1 96.25 17 MET B CA 1
ATOM 1622 C C . MET B 1 17 ? -3.885 -2.926 -2.275 1 96.25 17 MET B C 1
ATOM 1624 O O . MET B 1 17 ? -5.027 -3.027 -1.827 1 96.25 17 MET B O 1
ATOM 1628 N N . PHE B 1 18 ? -3.674 -2.768 -3.51 1 95.06 18 PHE B N 1
ATOM 1629 C CA . PHE B 1 18 ? -4.793 -2.594 -4.43 1 95.06 18 PHE B CA 1
ATOM 1630 C C . PHE B 1 18 ? -5.523 -3.912 -4.652 1 95.06 18 PHE B C 1
ATOM 1632 O O . PHE B 1 18 ? -6.754 -3.941 -4.73 1 95.06 18 PHE B O 1
ATOM 1639 N N . ALA B 1 19 ? -4.738 -4.949 -4.809 1 95.44 19 ALA B N 1
ATOM 1640 C CA . ALA B 1 19 ? -5.398 -6.25 -4.891 1 95.44 19 ALA B CA 1
ATOM 1641 C C . ALA B 1 19 ? -6.262 -6.504 -3.656 1 95.44 19 ALA B C 1
ATOM 1643 O O . ALA B 1 19 ? -7.414 -6.926 -3.775 1 95.44 19 ALA B O 1
ATOM 1644 N N . ALA B 1 20 ? -5.695 -6.211 -2.484 1 97.19 20 ALA B N 1
ATOM 1645 C CA . ALA B 1 20 ? -6.445 -6.375 -1.243 1 97.19 20 ALA B CA 1
ATOM 1646 C C . ALA B 1 20 ? -7.707 -5.516 -1.248 1 97.19 20 ALA B C 1
ATOM 1648 O O . ALA B 1 20 ? -8.773 -5.957 -0.807 1 97.19 20 ALA B O 1
ATOM 1649 N N . SER B 1 21 ? -7.613 -4.34 -1.743 1 95.38 21 SER B N 1
ATOM 1650 C CA . SER B 1 21 ? -8.727 -3.396 -1.765 1 95.38 21 SER B CA 1
ATOM 1651 C C . SER B 1 21 ? -9.844 -3.875 -2.691 1 95.38 21 SER B C 1
ATOM 1653 O O . SER B 1 21 ? -11.023 -3.789 -2.348 1 95.38 21 SER B O 1
ATOM 1655 N N . LEU B 1 22 ? -9.492 -4.355 -3.889 1 96.06 22 LEU B N 1
ATOM 1656 C CA . LEU B 1 22 ? -10.477 -4.773 -4.879 1 96.06 22 LEU B CA 1
ATOM 1657 C C . LEU B 1 22 ? -11.266 -5.98 -4.387 1 96.06 22 LEU B C 1
ATOM 1659 O O . LEU B 1 22 ? -12.398 -6.215 -4.828 1 96.06 22 LEU B O 1
ATOM 1663 N N . PHE B 1 23 ? -10.719 -6.746 -3.473 1 96.38 23 PHE B N 1
ATOM 1664 C CA . PHE B 1 23 ? -11.352 -7.953 -2.965 1 96.38 23 PHE B CA 1
ATOM 1665 C C . PHE B 1 23 ? -11.914 -7.723 -1.564 1 96.38 23 PHE B C 1
ATOM 1667 O O . PHE B 1 23 ? -12.18 -8.68 -0.834 1 96.38 23 PHE B O 1
ATOM 1674 N N . ASP B 1 24 ? -12.07 -6.477 -1.177 1 89.94 24 ASP B N 1
ATOM 1675 C CA . ASP B 1 24 ? -12.398 -6.125 0.202 1 89.94 24 ASP B CA 1
ATOM 1676 C C . ASP B 1 24 ? -13.75 -6.707 0.612 1 89.94 24 ASP B C 1
ATOM 1678 O O . ASP B 1 24 ? -14.039 -6.844 1.804 1 89.94 24 ASP B O 1
ATOM 1682 N N . GLU B 1 25 ? -14.602 -7.105 -0.324 1 93.31 25 GLU B N 1
ATOM 1683 C CA . GLU B 1 25 ? -15.891 -7.715 0.005 1 93.31 25 GLU B CA 1
ATOM 1684 C C . GLU B 1 25 ? -15.766 -9.234 0.112 1 93.31 25 GLU B C 1
ATOM 1686 O O . GLU B 1 25 ? -16.766 -9.93 0.349 1 93.31 25 GLU B O 1
ATOM 1691 N N . LYS B 1 26 ? -14.641 -9.766 -0.088 1 96.75 26 LYS B N 1
ATOM 1692 C CA . LYS B 1 26 ? -14.336 -11.188 0.052 1 96.75 26 LYS B CA 1
ATOM 1693 C C . LYS B 1 26 ? -13.523 -11.453 1.312 1 96.75 26 LYS B C 1
ATOM 1695 O O . LYS B 1 26 ? -13.352 -10.57 2.15 1 96.75 26 LYS B O 1
ATOM 1700 N N . ASN B 1 27 ? -13.195 -12.711 1.532 1 97.88 27 ASN B N 1
ATOM 1701 C CA . ASN B 1 27 ? -12.312 -13.047 2.643 1 97.88 27 ASN B CA 1
ATOM 1702 C C . ASN B 1 27 ? -10.844 -12.883 2.26 1 97.88 27 ASN B C 1
ATOM 1704 O O . ASN B 1 27 ? -10.234 -13.812 1.736 1 97.88 27 ASN B O 1
ATOM 1708 N N . VAL B 1 28 ? -10.336 -11.703 2.557 1 98.31 28 VAL B N 1
ATOM 1709 C CA . VAL B 1 28 ? -8.93 -11.391 2.285 1 98.31 28 VAL B CA 1
ATOM 1710 C C . VAL B 1 28 ? -8.117 -11.523 3.568 1 98.31 28 VAL B C 1
ATOM 1712 O O . VAL B 1 28 ? -8.445 -10.906 4.586 1 98.31 28 VAL B O 1
ATOM 1715 N N . PHE B 1 29 ? -7.102 -12.336 3.49 1 98.25 29 PHE B N 1
ATOM 1716 C CA . PHE B 1 29 ? -6.215 -12.492 4.641 1 98.25 29 PHE B CA 1
ATOM 1717 C C . PHE B 1 29 ? -4.777 -12.711 4.188 1 98.25 29 PHE B C 1
ATOM 1719 O O . PHE B 1 29 ? -4.527 -13.023 3.023 1 98.25 29 PHE B O 1
ATOM 1726 N N . SER B 1 30 ? -3.883 -12.461 5.094 1 98.75 30 SER B N 1
ATOM 1727 C CA . SER B 1 30 ? -2.465 -12.641 4.801 1 98.75 30 SER B CA 1
ATOM 1728 C C . SER B 1 30 ? -1.904 -13.867 5.508 1 98.75 30 SER B C 1
ATOM 1730 O O . SER B 1 30 ? -2.418 -14.273 6.551 1 98.75 30 SER B O 1
ATOM 1732 N N . ALA B 1 31 ? -0.919 -14.406 4.898 1 98.81 31 ALA B N 1
ATOM 1733 C CA . ALA B 1 31 ? -0.216 -15.539 5.5 1 98.81 31 ALA B CA 1
ATOM 1734 C C . ALA B 1 31 ? 1.293 -15.398 5.328 1 98.81 31 ALA B C 1
ATOM 1736 O O . ALA B 1 31 ? 1.76 -14.688 4.434 1 98.81 31 ALA B O 1
ATOM 1737 N N . ALA B 1 32 ? 2.025 -15.977 6.16 1 98.75 32 ALA B N 1
ATOM 1738 C CA . ALA B 1 32 ? 3.484 -16.016 6.121 1 98.75 32 ALA B CA 1
ATOM 1739 C C . ALA B 1 32 ? 4.016 -17.344 6.648 1 98.75 32 ALA B C 1
ATOM 1741 O O . ALA B 1 32 ? 3.238 -18.234 7.008 1 98.75 32 ALA B O 1
ATOM 1742 N N . LEU B 1 33 ? 5.32 -17.516 6.535 1 98.38 33 LEU B N 1
ATOM 1743 C CA . LEU B 1 33 ? 5.934 -18.766 6.988 1 98.38 33 LEU B CA 1
ATOM 1744 C C . LEU B 1 33 ? 5.941 -18.844 8.508 1 98.38 33 LEU B C 1
ATOM 1746 O O . LEU B 1 33 ? 5.902 -19.938 9.078 1 98.38 33 LEU B O 1
ATOM 1750 N N . GLU B 1 34 ? 6.062 -17.672 9.148 1 98.12 34 GLU B N 1
ATOM 1751 C CA . GLU B 1 34 ? 6.094 -17.562 10.609 1 98.12 34 GLU B CA 1
ATOM 1752 C C . GLU B 1 34 ? 5.082 -16.531 11.102 1 98.12 34 GLU B C 1
ATOM 1754 O O . GLU B 1 34 ? 4.688 -15.633 10.352 1 98.12 34 GLU B O 1
ATOM 1759 N N . ASN B 1 35 ? 4.656 -16.719 12.328 1 98.12 35 ASN B N 1
ATOM 1760 C CA . ASN B 1 35 ? 3.783 -15.742 12.961 1 98.12 35 ASN B CA 1
ATOM 1761 C C . ASN B 1 35 ? 4.582 -14.656 13.68 1 98.12 35 ASN B C 1
ATOM 1763 O O . ASN B 1 35 ? 4.754 -14.711 14.898 1 98.12 35 ASN B O 1
ATOM 1767 N N . ARG B 1 36 ? 5.027 -13.742 13 1 98.38 36 ARG B N 1
ATOM 1768 C CA . ARG B 1 36 ? 5.801 -12.609 13.484 1 98.38 36 ARG B CA 1
ATOM 1769 C C . ARG B 1 36 ? 5.613 -11.391 12.578 1 98.38 36 ARG B C 1
ATOM 1771 O O . ARG B 1 36 ? 5.062 -11.508 11.477 1 98.38 36 ARG B O 1
ATOM 1778 N N . PRO B 1 37 ? 6.02 -10.234 13.008 1 98.62 37 PRO B N 1
ATOM 1779 C CA . PRO B 1 37 ? 5.977 -9.078 12.117 1 98.62 37 PRO B CA 1
ATOM 1780 C C . PRO B 1 37 ? 6.914 -9.219 10.922 1 98.62 37 PRO B C 1
ATOM 1782 O O . PRO B 1 37 ? 8 -9.789 11.047 1 98.62 37 PRO B O 1
ATOM 1785 N N . TYR B 1 38 ? 6.484 -8.711 9.812 1 98.44 38 TYR B N 1
ATOM 1786 C CA . TYR B 1 38 ? 7.281 -8.609 8.594 1 98.44 38 TYR B CA 1
ATOM 1787 C C . TYR B 1 38 ? 7.449 -7.16 8.172 1 98.44 38 TYR B C 1
ATOM 1789 O O . TYR B 1 38 ? 6.484 -6.395 8.156 1 98.44 38 TYR B O 1
ATOM 1797 N N . ILE B 1 39 ? 8.656 -6.793 7.863 1 97.69 39 ILE B N 1
ATOM 1798 C CA . ILE B 1 39 ? 8.945 -5.426 7.445 1 97.69 39 ILE B CA 1
ATOM 1799 C C . ILE B 1 39 ? 8.984 -5.352 5.918 1 97.69 39 ILE B C 1
ATOM 1801 O O . ILE B 1 39 ? 9.773 -6.043 5.273 1 97.69 39 ILE B O 1
ATOM 1805 N N . SER B 1 40 ? 8.07 -4.551 5.348 1 97.38 40 SER B N 1
ATOM 1806 C CA . SER B 1 40 ? 8.016 -4.379 3.9 1 97.38 40 SER B CA 1
ATOM 1807 C C . SER B 1 40 ? 9.203 -3.561 3.396 1 97.38 40 SER B C 1
ATOM 1809 O O . SER B 1 40 ? 9.969 -3.006 4.191 1 97.38 40 SER B O 1
ATOM 1811 N N . GLY B 1 41 ? 9.352 -3.6 2.082 1 95.19 41 GLY B N 1
ATOM 1812 C CA . GLY B 1 41 ? 10.391 -2.779 1.482 1 95.19 41 GLY B CA 1
ATOM 1813 C C . GLY B 1 41 ? 10.25 -1.306 1.817 1 95.19 41 GLY B C 1
ATOM 1814 O O . GLY B 1 41 ? 11.242 -0.564 1.795 1 95.19 41 GLY B O 1
ATOM 1815 N N . GLU B 1 42 ? 9.031 -0.864 2.156 1 96.31 42 GLU B N 1
ATOM 1816 C CA . GLU B 1 42 ? 8.75 0.524 2.51 1 96.31 42 GLU B CA 1
ATOM 1817 C C . GLU B 1 42 ? 8.953 0.765 4.004 1 96.31 42 GLU B C 1
ATOM 1819 O O . GLU B 1 42 ? 8.508 1.778 4.543 1 96.31 42 GLU B O 1
ATOM 1824 N N . LYS B 1 43 ? 9.422 -0.15 4.707 1 97.06 43 LYS B N 1
ATOM 1825 C CA . LYS B 1 43 ? 9.781 -0.068 6.121 1 97.06 43 LYS B CA 1
ATOM 1826 C C . LYS B 1 43 ? 8.539 -0.001 7 1 97.06 43 LYS B C 1
ATOM 1828 O O . LYS B 1 43 ? 8.562 0.612 8.07 1 97.06 43 LYS B O 1
ATOM 1833 N N . GLN B 1 44 ? 7.449 -0.546 6.539 1 98.19 44 GLN B N 1
ATOM 1834 C CA . GLN B 1 44 ? 6.238 -0.682 7.34 1 98.19 44 GLN B CA 1
ATOM 1835 C C . GLN B 1 44 ? 6.113 -2.088 7.918 1 98.19 44 GLN B C 1
ATOM 1837 O O . GLN B 1 44 ? 6.48 -3.068 7.262 1 98.19 44 GLN B O 1
ATOM 1842 N N . ARG B 1 45 ? 5.59 -2.213 9.125 1 98.62 45 ARG B N 1
ATOM 1843 C CA . ARG B 1 45 ? 5.48 -3.494 9.812 1 98.62 45 ARG B CA 1
ATOM 1844 C C . ARG B 1 45 ? 4.109 -4.121 9.594 1 98.62 45 ARG B C 1
ATOM 1846 O O . ARG B 1 45 ? 3.084 -3.514 9.914 1 98.62 45 ARG B O 1
ATOM 1853 N N . PHE B 1 46 ? 4.098 -5.332 9.078 1 98.75 46 PHE B N 1
ATOM 1854 C CA . PHE B 1 46 ? 2.885 -6.098 8.797 1 98.75 46 PHE B CA 1
ATOM 1855 C C . PHE B 1 46 ? 2.816 -7.336 9.68 1 98.75 46 PHE B C 1
ATOM 1857 O O . PHE B 1 46 ? 3.842 -7.957 9.969 1 98.75 46 PHE B O 1
ATOM 1864 N N . LEU B 1 47 ? 1.651 -7.648 10.094 1 98.75 47 LEU B N 1
ATOM 1865 C CA . LEU B 1 47 ? 1.396 -8.891 10.812 1 98.75 47 LEU B CA 1
ATOM 1866 C C . LEU B 1 47 ? 0.539 -9.836 9.969 1 98.75 47 LEU B C 1
ATOM 1868 O O . LEU B 1 47 ? -0.552 -9.461 9.531 1 98.75 47 LEU B O 1
ATOM 1872 N N . PRO B 1 48 ? 1.051 -11.039 9.734 1 98.75 48 PRO B N 1
ATOM 1873 C CA . PRO B 1 48 ? 0.208 -11.992 9.008 1 98.75 48 PRO B CA 1
ATOM 1874 C C . PRO B 1 48 ? -0.982 -12.477 9.828 1 98.75 48 PRO B C 1
ATOM 1876 O O . PRO B 1 48 ? -0.917 -12.5 11.062 1 98.75 48 PRO B O 1
ATOM 1879 N N . ASP B 1 49 ? -2.053 -12.867 9.188 1 98.62 49 ASP B N 1
ATOM 1880 C CA . ASP B 1 49 ? -3.223 -13.438 9.852 1 98.62 49 ASP B CA 1
ATOM 1881 C C . ASP B 1 49 ? -2.996 -14.914 10.188 1 98.62 49 ASP B C 1
ATOM 1883 O O . ASP B 1 49 ? -3.516 -15.414 11.188 1 98.62 49 ASP B O 1
ATOM 1887 N N . LYS B 1 50 ? -2.312 -15.578 9.289 1 98.56 50 LYS B N 1
ATOM 1888 C CA . LYS B 1 50 ? -2.115 -17.016 9.375 1 98.56 50 LYS B CA 1
ATOM 1889 C C . LYS B 1 50 ? -0.692 -17.406 8.984 1 98.56 50 LYS B C 1
ATOM 1891 O O . LYS B 1 50 ? 0.073 -16.562 8.5 1 98.56 50 LYS B O 1
ATOM 1896 N N . ILE B 1 51 ? -0.397 -18.641 9.266 1 98.62 51 ILE B N 1
ATOM 1897 C CA . ILE B 1 51 ? 0.849 -19.203 8.758 1 98.62 51 ILE B CA 1
ATOM 1898 C C . ILE B 1 51 ? 0.545 -20.234 7.68 1 98.62 51 ILE B C 1
ATOM 1900 O O . ILE B 1 51 ? -0.448 -20.969 7.773 1 98.62 51 ILE B O 1
ATOM 1904 N N . ILE B 1 52 ? 1.407 -20.297 6.742 1 98.69 52 ILE B N 1
ATOM 1905 C CA . ILE B 1 52 ? 1.218 -21.141 5.566 1 98.69 52 ILE B CA 1
ATOM 1906 C C . ILE B 1 52 ? 0.95 -22.578 6 1 98.69 52 ILE B C 1
ATOM 1908 O O . ILE B 1 52 ? 0.065 -23.25 5.453 1 98.69 52 ILE B O 1
ATOM 1912 N N . SER B 1 53 ? 1.619 -23.078 7.023 1 98 53 SER B N 1
ATOM 1913 C CA . SER B 1 53 ? 1.54 -24.469 7.445 1 98 53 SER B CA 1
ATOM 1914 C C . SER B 1 53 ? 0.165 -24.797 8.016 1 98 53 SER B C 1
ATOM 1916 O O . SER B 1 53 ? -0.191 -25.969 8.156 1 98 53 SER B O 1
ATOM 1918 N N . GLU B 1 54 ? -0.605 -23.812 8.297 1 97.5 54 GLU B N 1
ATOM 1919 C CA . GLU B 1 54 ? -1.921 -24.031 8.891 1 97.5 54 GLU B CA 1
ATOM 1920 C C . GLU B 1 54 ? -3.021 -23.953 7.836 1 97.5 54 GLU B C 1
ATOM 1922 O O . GLU B 1 54 ? -4.191 -24.219 8.133 1 97.5 54 GLU B O 1
ATOM 1927 N N . LEU B 1 55 ? -2.717 -23.609 6.668 1 98.44 55 LEU B N 1
ATOM 1928 C CA . LEU B 1 55 ? -3.705 -23.406 5.613 1 98.44 55 LEU B CA 1
ATOM 1929 C C . LEU B 1 55 ? -3.939 -24.688 4.828 1 98.44 55 LEU B C 1
ATOM 1931 O O . LEU B 1 55 ? -3.012 -25.469 4.621 1 98.44 55 LEU B O 1
ATOM 1935 N N . ASN B 1 56 ? -5.145 -24.906 4.477 1 98.12 56 ASN B N 1
ATOM 1936 C CA . ASN B 1 56 ? -5.5 -25.906 3.479 1 98.12 56 ASN B CA 1
ATOM 1937 C C . ASN B 1 56 ? -5.559 -25.297 2.078 1 98.12 56 ASN B C 1
ATOM 1939 O O . ASN B 1 56 ? -6.422 -24.469 1.789 1 98.12 56 ASN B O 1
ATOM 1943 N N . PRO B 1 57 ? -4.66 -25.734 1.223 1 97.94 57 PRO B N 1
ATOM 1944 C CA . PRO B 1 57 ? -4.633 -25.156 -0.126 1 97.94 57 PRO B CA 1
ATOM 1945 C C . PRO B 1 57 ? -5.988 -25.234 -0.826 1 97.94 57 PRO B C 1
ATOM 1947 O O . PRO B 1 57 ? -6.328 -24.359 -1.62 1 97.94 57 PRO B O 1
ATOM 1950 N N . ASP B 1 58 ? -6.758 -26.219 -0.511 1 97.56 58 ASP B N 1
ATOM 1951 C CA . ASP B 1 58 ? -8.047 -26.406 -1.17 1 97.56 58 ASP B CA 1
ATOM 1952 C C . ASP B 1 58 ? -9.023 -25.297 -0.8 1 97.56 58 ASP B C 1
ATOM 1954 O O . ASP B 1 58 ? -10.016 -25.078 -1.497 1 97.56 58 ASP B O 1
ATOM 1958 N N . ASP B 1 59 ? -8.742 -24.625 0.24 1 98.25 59 ASP B N 1
ATOM 1959 C CA . ASP B 1 59 ? -9.633 -23.578 0.724 1 98.25 59 ASP B CA 1
ATOM 1960 C C . ASP B 1 59 ? -9.242 -22.219 0.149 1 98.25 59 ASP B C 1
ATOM 1962 O O . ASP B 1 59 ? -9.953 -21.234 0.338 1 98.25 59 ASP B O 1
ATOM 1966 N N . ILE B 1 60 ? -8.133 -22.125 -0.59 1 98.75 60 ILE B N 1
ATOM 1967 C CA . ILE B 1 60 ? -7.633 -20.859 -1.121 1 98.75 60 ILE B CA 1
ATOM 1968 C C . ILE B 1 60 ? -8.062 -20.703 -2.578 1 98.75 60 ILE B C 1
ATOM 1970 O O . ILE B 1 60 ? -7.832 -21.594 -3.398 1 98.75 60 ILE B O 1
ATOM 1974 N N . ASP B 1 61 ? -8.672 -19.594 -2.881 1 98.75 61 ASP B N 1
ATOM 1975 C CA . ASP B 1 61 ? -9.094 -19.344 -4.254 1 98.75 61 ASP B CA 1
ATOM 1976 C C . ASP B 1 61 ? -8.031 -18.562 -5.02 1 98.75 61 ASP B C 1
ATOM 1978 O O . ASP B 1 61 ? -7.836 -18.781 -6.219 1 98.75 61 ASP B O 1
ATOM 1982 N N . VAL B 1 62 ? -7.418 -17.656 -4.379 1 98.88 62 VAL B N 1
ATOM 1983 C CA . VAL B 1 62 ? -6.371 -16.812 -4.957 1 98.88 62 VAL B CA 1
ATOM 1984 C C . VAL B 1 62 ? -5.203 -16.688 -3.98 1 98.88 62 VAL B C 1
ATOM 1986 O O . VAL B 1 62 ? -5.398 -16.391 -2.801 1 98.88 62 VAL B O 1
ATOM 1989 N N . PHE B 1 63 ? -4.031 -17.016 -4.406 1 98.94 63 PHE B N 1
ATOM 1990 C CA . PHE B 1 63 ? -2.795 -16.828 -3.652 1 98.94 63 PHE B CA 1
ATOM 1991 C C . PHE B 1 63 ? -1.908 -15.773 -4.32 1 98.94 63 PHE 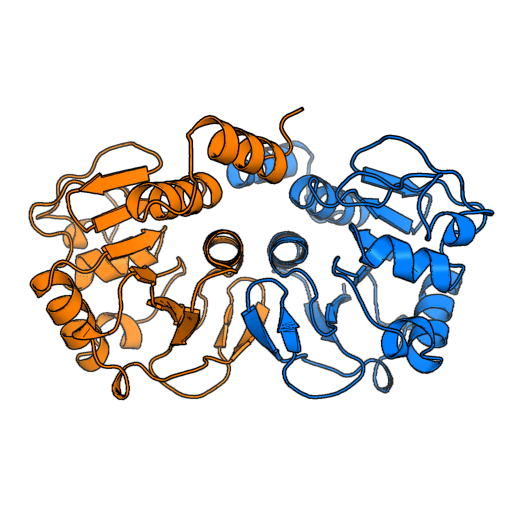B C 1
ATOM 1993 O O . PHE B 1 63 ? -1.463 -15.969 -5.453 1 98.94 63 PHE B O 1
ATOM 2000 N N . ILE B 1 64 ? -1.68 -14.672 -3.68 1 98.88 64 ILE B N 1
ATOM 2001 C CA . ILE B 1 64 ? -0.964 -13.539 -4.246 1 98.88 64 ILE B CA 1
ATOM 2002 C C . ILE B 1 64 ? 0.434 -13.453 -3.637 1 98.88 64 ILE B C 1
ATOM 2004 O O . ILE B 1 64 ? 0.586 -13.469 -2.414 1 98.88 64 ILE B O 1
ATOM 2008 N N . ILE B 1 65 ? 1.405 -13.32 -4.453 1 98.44 65 ILE B N 1
ATOM 2009 C CA . ILE B 1 65 ? 2.799 -13.227 -4.031 1 98.44 65 ILE B CA 1
ATOM 2010 C C . ILE B 1 65 ? 3.377 -11.883 -4.457 1 98.44 65 ILE B C 1
ATOM 2012 O O . ILE B 1 65 ? 3.645 -11.664 -5.641 1 98.44 65 ILE B O 1
ATOM 2016 N N . PRO B 1 66 ? 3.633 -11.039 -3.504 1 97.56 66 PRO B N 1
ATOM 2017 C CA . PRO B 1 66 ? 4.176 -9.719 -3.832 1 97.56 66 PRO B CA 1
ATOM 2018 C C . PRO B 1 66 ? 5.648 -9.773 -4.238 1 97.56 66 PRO B C 1
ATOM 2020 O O . PRO B 1 66 ? 6.293 -10.812 -4.102 1 97.56 66 PRO B O 1
ATOM 2023 N N . GLY B 1 67 ? 6.117 -8.641 -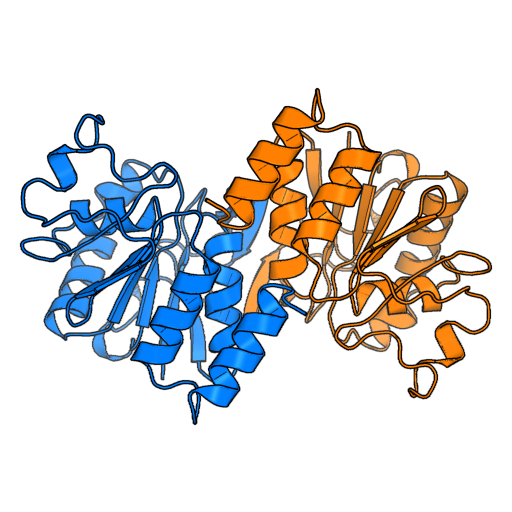4.773 1 95.19 67 GLY B N 1
ATOM 2024 C CA . GLY B 1 67 ? 7.527 -8.5 -5.105 1 95.19 67 GLY B CA 1
ATOM 2025 C C . GLY B 1 67 ? 8.398 -8.25 -3.889 1 95.19 67 GLY B C 1
ATOM 2026 O O . GLY B 1 67 ? 7.898 -8.164 -2.766 1 95.19 67 GLY B O 1
ATOM 2027 N N . GLY B 1 68 ? 9.648 -8.148 -4.121 1 92.62 68 GLY B N 1
ATOM 2028 C CA . GLY B 1 68 ? 10.695 -8.047 -3.117 1 92.62 68 GLY B CA 1
ATOM 2029 C C . GLY B 1 68 ? 11.914 -8.891 -3.434 1 92.62 68 GLY B C 1
ATOM 2030 O O . GLY B 1 68 ? 11.883 -9.711 -4.352 1 92.62 68 GLY B O 1
ATOM 2031 N N . ALA B 1 69 ? 13.016 -8.633 -2.762 1 84.94 69 ALA B N 1
ATOM 2032 C CA . ALA B 1 69 ? 14.273 -9.305 -3.066 1 84.94 69 ALA B CA 1
ATOM 2033 C C . ALA B 1 69 ? 14.25 -10.75 -2.59 1 84.94 69 ALA B C 1
ATOM 2035 O O . ALA B 1 69 ? 14.922 -11.617 -3.164 1 84.94 69 ALA B O 1
ATOM 2036 N N . GLY B 1 70 ? 13.406 -11.07 -1.698 1 84.62 70 GLY B N 1
ATOM 2037 C CA . GLY B 1 70 ? 13.438 -12.406 -1.122 1 84.62 70 GLY B CA 1
ATOM 2038 C C . GLY B 1 70 ? 14.773 -12.75 -0.483 1 84.62 70 GLY B C 1
ATOM 2039 O O . GLY B 1 70 ? 15.594 -11.867 -0.232 1 84.62 70 GLY B O 1
ATOM 2040 N N . ASN B 1 71 ? 14.844 -13.953 0.008 1 86.88 71 ASN B N 1
ATOM 2041 C CA . ASN B 1 71 ? 16.078 -14.484 0.573 1 86.88 71 ASN B CA 1
ATOM 2042 C C . ASN B 1 71 ? 16.172 -16 0.386 1 86.88 71 ASN B C 1
ATOM 2044 O O . ASN B 1 71 ? 15.234 -16.625 -0.093 1 86.88 71 ASN B O 1
ATOM 2048 N N . ASP B 1 72 ? 17.359 -16.484 0.677 1 88.69 72 ASP B N 1
ATOM 2049 C CA . ASP B 1 72 ? 17.625 -17.906 0.461 1 88.69 72 ASP B CA 1
ATOM 2050 C C . ASP B 1 72 ? 16.625 -18.766 1.238 1 88.69 72 ASP B C 1
ATOM 2052 O O . ASP B 1 72 ? 16.188 -19.812 0.744 1 88.69 72 ASP B O 1
ATOM 2056 N N . ASN B 1 73 ? 16.312 -18.359 2.379 1 91.56 73 ASN B N 1
ATOM 2057 C CA . ASN B 1 73 ? 15.375 -19.109 3.191 1 91.56 73 ASN B CA 1
ATOM 2058 C C . ASN B 1 73 ? 14 -19.203 2.523 1 91.56 73 ASN B C 1
ATOM 2060 O O . ASN B 1 73 ? 13.32 -20.219 2.629 1 91.56 73 ASN B O 1
ATOM 2064 N N . LEU B 1 74 ? 13.695 -18.203 1.888 1 94.06 74 LEU B N 1
ATOM 2065 C CA . LEU B 1 74 ? 12.43 -18.172 1.16 1 94.06 74 LEU B CA 1
ATOM 2066 C C . LEU B 1 74 ? 12.477 -19.078 -0.06 1 94.06 74 LEU B C 1
ATOM 2068 O O . LEU B 1 74 ? 11.578 -19.906 -0.264 1 94.06 74 LEU B O 1
ATOM 2072 N N . TYR B 1 75 ? 13.516 -19.062 -0.81 1 93.25 75 TYR B N 1
ATOM 2073 C CA . TYR B 1 75 ? 13.641 -19.781 -2.072 1 93.25 75 TYR B CA 1
ATOM 2074 C C . TYR B 1 75 ? 13.812 -21.281 -1.831 1 93.25 75 TYR B C 1
ATOM 2076 O O . TYR B 1 75 ? 13.406 -22.094 -2.66 1 93.25 75 TYR B O 1
ATOM 2084 N N . ASN B 1 76 ? 14.312 -21.641 -0.678 1 95.94 76 ASN B N 1
ATOM 2085 C CA . ASN B 1 76 ? 14.602 -23.047 -0.399 1 95.94 76 ASN B CA 1
ATOM 2086 C C . ASN B 1 76 ? 13.609 -23.625 0.599 1 95.94 76 ASN B C 1
ATOM 2088 O O . ASN B 1 76 ? 13.844 -24.703 1.152 1 95.94 76 ASN B O 1
ATOM 2092 N N . ASN B 1 77 ? 12.57 -22.969 0.787 1 97.69 77 ASN B N 1
ATOM 2093 C CA . ASN B 1 77 ? 11.609 -23.406 1.794 1 97.69 77 ASN B CA 1
ATOM 2094 C C . ASN B 1 77 ? 10.664 -24.469 1.246 1 97.69 77 ASN B C 1
ATOM 2096 O O . ASN B 1 77 ? 9.844 -24.188 0.371 1 97.69 77 ASN B O 1
ATOM 2100 N N . SER B 1 78 ? 10.672 -25.672 1.875 1 97.81 78 SER B N 1
ATOM 2101 C CA . SER B 1 78 ? 9.891 -26.781 1.354 1 97.81 78 SER B CA 1
ATOM 2102 C C . SER B 1 78 ? 8.414 -26.625 1.678 1 97.81 78 SER B C 1
ATOM 2104 O O . SER B 1 78 ? 7.551 -27.062 0.916 1 97.81 78 SER B O 1
ATOM 2106 N N . ILE B 1 79 ? 8.086 -26.031 2.793 1 97.94 79 ILE B N 1
ATOM 2107 C CA . ILE B 1 79 ? 6.695 -25.828 3.186 1 97.94 79 ILE B CA 1
ATOM 2108 C C . ILE B 1 79 ? 5.992 -24.953 2.158 1 97.94 79 ILE B C 1
ATOM 2110 O O . ILE B 1 79 ? 4.902 -25.281 1.687 1 97.94 79 ILE B O 1
ATOM 2114 N N . LEU B 1 80 ? 6.605 -23.875 1.8 1 98.31 80 LEU B N 1
ATOM 2115 C CA . LEU B 1 80 ? 6.035 -22.969 0.821 1 98.31 80 LEU B CA 1
ATOM 2116 C C . LEU B 1 80 ? 5.961 -23.609 -0.557 1 98.31 80 LEU B C 1
ATOM 2118 O O . LEU B 1 80 ? 4.953 -23.484 -1.255 1 98.31 80 LEU B O 1
ATOM 2122 N N . ARG B 1 81 ? 7.035 -24.266 -0.927 1 98.25 81 ARG B N 1
ATOM 2123 C CA . ARG B 1 81 ? 7.066 -24.969 -2.209 1 98.25 81 ARG B CA 1
ATOM 2124 C C . ARG B 1 81 ? 5.906 -25.953 -2.328 1 98.25 81 ARG B C 1
ATOM 2126 O O . ARG B 1 81 ? 5.176 -25.938 -3.322 1 98.25 81 ARG B O 1
ATOM 2133 N N . ASP B 1 82 ? 5.77 -26.781 -1.29 1 98.44 82 ASP B N 1
ATOM 2134 C CA . ASP B 1 82 ? 4.7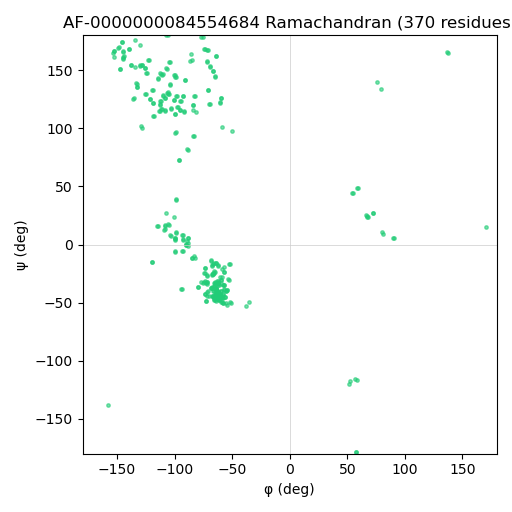11 -27.781 -1.311 1 98.44 82 ASP B CA 1
ATOM 2135 C C . ASP B 1 82 ? 3.334 -27.141 -1.35 1 98.44 82 ASP B C 1
ATOM 2137 O O . ASP B 1 82 ? 2.436 -27.609 -2.049 1 98.44 82 ASP B O 1
ATOM 2141 N N . PHE B 1 83 ? 3.148 -26.109 -0.6 1 98.75 83 PHE B N 1
ATOM 2142 C CA . PHE B 1 83 ? 1.894 -25.375 -0.555 1 98.75 83 PHE B CA 1
ATOM 2143 C C . PHE B 1 83 ? 1.531 -24.828 -1.936 1 98.75 83 PHE B C 1
ATOM 2145 O O . PHE B 1 83 ? 0.418 -25.047 -2.42 1 98.75 83 PHE B O 1
ATOM 2152 N N . MET B 1 84 ? 2.453 -24.156 -2.637 1 98.69 84 MET B N 1
ATOM 2153 C CA . MET B 1 84 ? 2.213 -23.562 -3.949 1 98.69 84 MET B CA 1
ATOM 2154 C C . MET B 1 84 ? 1.997 -24.656 -5.004 1 98.69 84 MET B C 1
ATOM 2156 O O . MET B 1 84 ? 1.202 -24.469 -5.93 1 98.69 84 MET B O 1
ATOM 2160 N N . THR B 1 85 ? 2.742 -25.719 -4.855 1 98.56 85 THR B N 1
ATOM 2161 C CA . THR B 1 85 ? 2.57 -26.844 -5.781 1 98.56 85 THR B CA 1
ATOM 2162 C C . THR B 1 85 ? 1.155 -27.406 -5.691 1 98.56 85 THR B C 1
ATOM 2164 O O . THR B 1 85 ? 0.526 -27.672 -6.715 1 98.56 85 THR B O 1
ATOM 2167 N N . LYS B 1 86 ? 0.715 -27.562 -4.484 1 98.62 86 LYS B N 1
ATOM 2168 C CA . LYS B 1 86 ? -0.645 -28.062 -4.289 1 98.62 86 LYS B CA 1
ATOM 2169 C C . LYS B 1 86 ? -1.672 -27.078 -4.859 1 98.62 86 LYS B C 1
ATOM 2171 O O . LYS B 1 86 ? -2.637 -27.5 -5.504 1 98.62 86 LYS B O 1
ATOM 2176 N N . LEU B 1 87 ? -1.554 -25.797 -4.602 1 98.81 87 LEU B N 1
ATOM 2177 C CA . LEU B 1 87 ? -2.432 -24.781 -5.191 1 98.81 87 LEU B CA 1
ATOM 2178 C C . LEU B 1 87 ? -2.5 -24.953 -6.707 1 98.81 87 LEU B C 1
ATOM 2180 O O . LEU B 1 87 ? -3.59 -24.969 -7.285 1 98.81 87 LEU B O 1
ATOM 2184 N N . ASN B 1 88 ? -1.312 -25.047 -7.27 1 98.62 88 ASN B N 1
ATOM 2185 C CA . ASN B 1 88 ? -1.214 -25.141 -8.719 1 98.62 88 ASN B CA 1
ATOM 2186 C C . ASN B 1 88 ? -1.88 -26.406 -9.25 1 98.62 88 ASN B C 1
ATOM 2188 O O . ASN B 1 88 ? -2.602 -26.359 -10.25 1 98.62 88 ASN B O 1
ATOM 2192 N N . SER B 1 89 ? -1.642 -27.5 -8.562 1 97.88 89 SER B N 1
ATOM 2193 C CA . SER B 1 89 ? -2.225 -28.766 -8.961 1 97.88 89 SER B CA 1
ATOM 2194 C C . SER B 1 89 ? -3.748 -28.734 -8.898 1 97.88 89 SER B C 1
ATOM 2196 O O . SER B 1 89 ? -4.426 -29.375 -9.703 1 97.88 89 SER B O 1
ATOM 2198 N N . SER B 1 90 ? -4.238 -28 -7.977 1 98.12 90 SER B N 1
ATOM 2199 C CA . SER B 1 90 ? -5.68 -27.875 -7.797 1 98.12 90 SER B CA 1
ATOM 2200 C C . SER B 1 90 ? -6.242 -26.734 -8.648 1 98.12 90 SER B C 1
ATOM 2202 O O . SER B 1 90 ? -7.41 -26.375 -8.508 1 98.12 90 SER B O 1
ATOM 2204 N N . LYS B 1 91 ? -5.434 -26.062 -9.414 1 98.19 91 LYS B N 1
ATOM 2205 C CA . LYS B 1 91 ? -5.777 -25.031 -10.375 1 98.19 91 LYS B CA 1
ATOM 2206 C C . LYS B 1 91 ? -6.32 -23.781 -9.672 1 98.19 91 LYS B C 1
ATOM 2208 O O . LYS B 1 91 ? -7.199 -23.094 -10.195 1 98.19 91 LYS B O 1
ATOM 2213 N N . LYS B 1 92 ? -5.914 -23.641 -8.422 1 98.75 92 LYS B N 1
ATOM 2214 C CA . LYS B 1 92 ? -6.184 -22.375 -7.75 1 98.75 92 LYS B CA 1
ATOM 2215 C C . LYS B 1 92 ? -5.391 -21.234 -8.391 1 98.75 92 LYS B C 1
ATOM 2217 O O . LYS B 1 92 ? -4.316 -21.453 -8.945 1 98.75 92 LYS B O 1
ATOM 2222 N N . VAL B 1 93 ? -5.922 -20.031 -8.359 1 98.88 93 VAL B N 1
ATOM 2223 C CA . VAL B 1 93 ? -5.227 -18.891 -8.969 1 98.88 93 VAL B CA 1
ATOM 2224 C C . VAL B 1 93 ? -3.99 -18.547 -8.148 1 98.88 93 VAL B C 1
ATOM 2226 O O . VAL B 1 93 ? -4.078 -18.344 -6.934 1 98.88 93 VAL B O 1
ATOM 2229 N N . ILE B 1 94 ? -2.83 -18.578 -8.719 1 98.94 94 ILE B N 1
ATOM 2230 C CA . ILE B 1 94 ? -1.577 -18.094 -8.156 1 98.94 94 ILE B CA 1
ATOM 2231 C C . ILE B 1 94 ? -1.111 -16.859 -8.922 1 98.94 94 ILE B C 1
ATOM 2233 O O . ILE B 1 94 ? -0.885 -16.922 -10.133 1 98.94 94 ILE B O 1
ATOM 2237 N N . ALA B 1 95 ? -1.054 -15.789 -8.258 1 98.81 95 ALA B N 1
ATOM 2238 C CA . ALA B 1 95 ? -0.709 -14.508 -8.875 1 98.81 95 ALA B CA 1
ATOM 2239 C C . ALA B 1 95 ? 0.561 -13.93 -8.258 1 98.81 95 ALA B C 1
ATOM 2241 O O . ALA B 1 95 ? 0.627 -13.703 -7.047 1 98.81 95 ALA B O 1
ATOM 2242 N N . GLY B 1 96 ? 1.571 -13.68 -9.039 1 97.75 96 GLY B N 1
ATOM 2243 C CA . GLY B 1 96 ? 2.83 -13.109 -8.578 1 97.75 96 GLY B CA 1
ATOM 2244 C C . GLY B 1 96 ? 3.219 -11.844 -9.32 1 97.75 96 GLY B C 1
ATOM 2245 O O . GLY B 1 96 ? 2.963 -11.719 -10.523 1 97.75 96 GLY B O 1
ATOM 2246 N N . ILE B 1 97 ? 3.852 -10.992 -8.672 1 96.75 97 ILE B N 1
ATOM 2247 C CA . ILE B 1 97 ? 4.316 -9.734 -9.242 1 96.75 97 ILE B CA 1
ATOM 2248 C C . ILE B 1 97 ? 5.77 -9.492 -8.844 1 96.75 97 ILE B C 1
ATOM 2250 O O . ILE B 1 97 ? 6.156 -9.742 -7.703 1 96.75 97 ILE B O 1
ATOM 2254 N N . CYS B 1 98 ? 6.641 -8.961 -9.891 1 94.44 98 CYS B N 1
ATOM 2255 C CA . CYS B 1 98 ? 8.031 -8.602 -9.641 1 94.44 98 CYS B CA 1
ATOM 2256 C C . CYS B 1 98 ? 8.773 -9.75 -8.969 1 94.44 98 CYS B C 1
ATOM 2258 O O . CYS B 1 98 ? 8.805 -10.867 -9.492 1 94.44 98 CYS B O 1
ATOM 2260 N N . GLY B 1 99 ? 9.305 -9.609 -7.82 1 92.5 99 GLY B N 1
ATOM 2261 C CA . GLY B 1 99 ? 10.031 -10.648 -7.109 1 92.5 99 GLY B CA 1
ATOM 2262 C C . GLY B 1 99 ? 9.195 -11.891 -6.848 1 92.5 99 GLY B C 1
ATOM 2263 O O . GLY B 1 99 ? 9.734 -13 -6.762 1 92.5 99 GLY B O 1
ATOM 2264 N N . GLY B 1 100 ? 7.922 -11.727 -6.738 1 95.38 100 GLY B N 1
ATOM 2265 C CA . GLY B 1 100 ? 7.035 -12.867 -6.562 1 95.38 100 GLY B CA 1
ATOM 2266 C C . GLY B 1 100 ? 7.059 -13.828 -7.734 1 95.38 100 GLY B C 1
ATOM 2267 O O . GLY B 1 100 ? 6.898 -15.039 -7.555 1 95.38 100 GLY B O 1
ATOM 2268 N N . VAL B 1 101 ? 7.281 -13.289 -8.883 1 95.5 101 VAL B N 1
ATOM 2269 C CA . VAL B 1 101 ? 7.352 -14.102 -10.094 1 95.5 101 VAL B CA 1
ATOM 2270 C C . VAL B 1 101 ? 8.594 -14.992 -10.055 1 95.5 101 VAL B C 1
ATOM 2272 O O . VAL B 1 101 ? 8.555 -16.141 -10.477 1 95.5 101 VAL B O 1
ATOM 2275 N N . PHE B 1 102 ? 9.688 -14.453 -9.508 1 92.94 102 PHE B N 1
ATOM 2276 C CA . PHE B 1 102 ? 10.914 -15.234 -9.367 1 92.94 102 PHE B CA 1
ATOM 2277 C C . PHE B 1 102 ? 10.688 -16.422 -8.438 1 92.94 102 PHE B C 1
ATOM 2279 O O . PHE B 1 102 ? 11.18 -17.531 -8.695 1 92.94 102 PHE B O 1
ATOM 2286 N N . LEU B 1 103 ? 9.977 -16.156 -7.43 1 93.94 103 LEU B N 1
ATOM 2287 C CA . LEU B 1 103 ? 9.672 -17.219 -6.477 1 93.94 103 LEU B CA 1
ATOM 2288 C C . LEU B 1 103 ? 8.844 -18.312 -7.133 1 93.94 103 LEU B C 1
ATOM 2290 O O . LEU B 1 103 ? 9.109 -19.5 -6.934 1 93.94 103 LEU B O 1
ATOM 2294 N N . MET B 1 104 ? 7.863 -17.922 -7.895 1 96.75 104 MET B N 1
ATOM 2295 C CA . MET B 1 104 ? 7.043 -18.875 -8.641 1 96.75 104 MET B CA 1
ATOM 2296 C C . MET B 1 104 ? 7.898 -19.719 -9.57 1 96.75 104 MET B C 1
ATOM 2298 O O . MET B 1 104 ? 7.727 -20.938 -9.648 1 96.75 104 MET B O 1
ATOM 2302 N N . ALA B 1 105 ? 8.773 -19 -10.258 1 95.31 105 ALA B N 1
ATOM 2303 C CA . ALA B 1 105 ? 9.664 -19.703 -11.188 1 95.31 105 ALA B CA 1
ATOM 2304 C C . ALA B 1 105 ? 10.555 -20.703 -10.445 1 95.31 105 ALA B C 1
ATOM 2306 O O . ALA B 1 105 ? 10.742 -21.828 -10.891 1 95.31 105 ALA B O 1
ATOM 2307 N N . ASN B 1 106 ? 11.062 -20.266 -9.344 1 94.38 106 ASN B N 1
ATOM 2308 C CA . ASN B 1 106 ? 11.953 -21.094 -8.539 1 94.38 106 ASN B CA 1
ATOM 2309 C C . ASN B 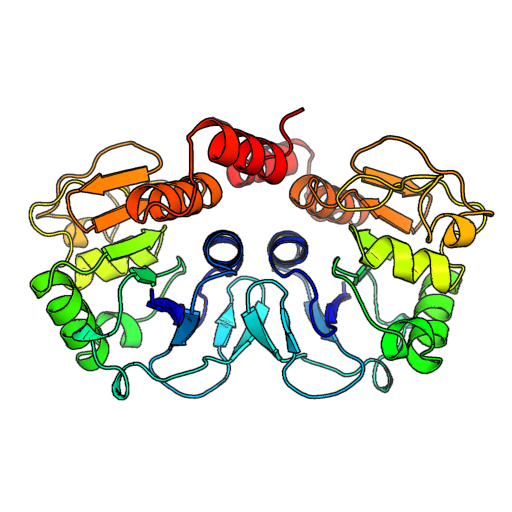1 106 ? 11.273 -22.391 -8.117 1 94.38 106 ASN B C 1
ATOM 2311 O O . ASN B 1 106 ? 11.922 -23.438 -8.039 1 94.38 106 ASN B O 1
ATOM 2315 N N . TYR B 1 107 ? 10.008 -22.344 -7.887 1 97.19 107 TYR B N 1
ATOM 2316 C CA . TYR B 1 107 ? 9.273 -23.516 -7.41 1 97.19 107 TYR B CA 1
ATOM 2317 C C . TYR B 1 107 ? 8.68 -24.297 -8.57 1 97.19 107 TYR B C 1
ATOM 2319 O O . TYR B 1 107 ? 7.926 -25.25 -8.367 1 97.19 107 TYR B O 1
ATOM 2327 N N . GLY B 1 108 ? 8.984 -23.875 -9.781 1 97.06 108 GLY B N 1
ATOM 2328 C CA . GLY B 1 108 ? 8.57 -24.609 -10.969 1 97.06 108 GLY B CA 1
ATOM 2329 C C . GLY B 1 108 ? 7.133 -24.328 -11.367 1 97.06 108 GLY B C 1
ATOM 2330 O O . GLY B 1 108 ? 6.586 -25.016 -12.234 1 97.06 108 GLY B O 1
ATOM 2331 N N . ILE B 1 109 ? 6.512 -23.359 -10.75 1 98.19 109 ILE B N 1
ATOM 2332 C CA . ILE B 1 109 ? 5.113 -23.031 -10.992 1 98.19 109 ILE B CA 1
ATOM 2333 C C . ILE B 1 109 ? 4.957 -22.484 -12.414 1 98.19 109 ILE B C 1
ATOM 2335 O O . ILE B 1 109 ? 3.902 -22.641 -13.031 1 98.19 109 ILE B O 1
ATOM 2339 N N . LEU B 1 110 ? 6.023 -21.906 -12.977 1 97.31 110 LEU B N 1
ATOM 2340 C CA . LEU B 1 110 ? 5.945 -21.219 -14.258 1 97.31 110 LEU B CA 1
ATOM 2341 C C . LEU B 1 110 ? 6.457 -22.109 -15.383 1 97.31 110 LEU B C 1
ATOM 2343 O O . LEU B 1 110 ? 6.559 -21.672 -16.531 1 97.31 110 LEU B O 1
ATOM 2347 N N . ASP B 1 111 ? 6.785 -23.422 -15.078 1 97.31 111 ASP B N 1
ATOM 2348 C CA . ASP B 1 111 ? 7.254 -24.328 -16.109 1 97.31 111 ASP B CA 1
ATOM 2349 C C . ASP B 1 111 ? 6.199 -24.5 -17.203 1 97.31 111 ASP B C 1
ATOM 2351 O O . ASP B 1 111 ? 5.051 -24.844 -16.922 1 97.31 111 ASP B O 1
ATOM 2355 N N . ASN B 1 112 ? 6.633 -24.172 -18.422 1 97.69 112 ASN B N 1
ATOM 2356 C CA . ASN B 1 112 ? 5.82 -24.281 -19.625 1 97.69 112 ASN B CA 1
ATOM 2357 C C . ASN B 1 112 ? 4.656 -23.297 -19.625 1 97.69 112 ASN B C 1
ATOM 2359 O O . ASN B 1 112 ? 3.613 -23.562 -20.219 1 97.69 112 ASN B O 1
ATOM 2363 N N . LYS B 1 113 ? 4.762 -22.281 -18.922 1 97.44 113 LYS B N 1
ATOM 2364 C CA . LYS B 1 113 ? 3.746 -21.234 -18.875 1 97.44 113 LYS B CA 1
ATOM 2365 C C . LYS B 1 113 ? 4.258 -19.938 -19.516 1 97.44 113 LYS B C 1
ATOM 2367 O O . LYS B 1 113 ? 5.453 -19.656 -19.484 1 97.44 113 LYS B O 1
ATOM 2372 N N . LYS B 1 114 ? 3.338 -19.203 -20.141 1 97.31 114 LYS B N 1
ATOM 2373 C CA . LYS B 1 114 ? 3.635 -17.828 -20.5 1 97.31 114 LYS B CA 1
ATOM 2374 C C . LYS B 1 114 ? 3.691 -16.938 -19.266 1 97.31 114 LYS B C 1
ATOM 2376 O O . LYS B 1 114 ? 2.85 -17.047 -18.375 1 97.31 114 LYS B O 1
ATOM 2381 N N . CYS B 1 115 ? 4.699 -16.125 -19.156 1 95.81 115 CYS B N 1
ATOM 2382 C CA . CYS B 1 115 ? 4.82 -15.297 -17.969 1 95.81 115 CYS B CA 1
ATOM 2383 C C . CYS B 1 115 ? 5.59 -14.016 -18.266 1 95.81 115 CYS B C 1
ATOM 2385 O O . CYS B 1 115 ? 6.125 -13.852 -19.375 1 95.81 115 CYS B O 1
ATOM 2387 N N . THR B 1 116 ? 5.449 -13.07 -17.438 1 94.19 116 THR B N 1
ATOM 2388 C CA . THR B 1 116 ? 6.234 -11.844 -17.406 1 94.19 116 THR B CA 1
ATOM 2389 C C . THR B 1 116 ? 6.766 -11.57 -16 1 94.19 116 THR B C 1
ATOM 2391 O O . THR B 1 116 ? 6.539 -12.367 -15.086 1 94.19 116 THR B O 1
ATOM 2394 N N . GLY B 1 117 ? 7.5 -10.703 -16.047 1 75.5 117 GLY B N 1
ATOM 2395 C CA . GLY B 1 117 ? 8.086 -10.844 -14.719 1 75.5 117 GLY B CA 1
ATOM 2396 C C . GLY B 1 117 ? 8.727 -9.57 -14.211 1 75.5 117 GLY B C 1
ATOM 2397 O O . GLY B 1 117 ? 8.492 -8.484 -14.758 1 75.5 117 GLY B O 1
ATOM 2398 N N . ASP B 1 118 ? 9.75 -8.992 -13.578 1 65.19 118 ASP B N 1
ATOM 2399 C CA . ASP B 1 118 ? 10.477 -8.281 -12.531 1 65.19 118 ASP B CA 1
ATOM 2400 C C . ASP B 1 118 ? 10.359 -6.77 -12.703 1 65.19 118 ASP B C 1
ATOM 2402 O O . ASP B 1 118 ? 9.625 -6.293 -13.578 1 65.19 118 ASP B O 1
ATOM 2406 N N . GLY B 1 119 ? 10.711 -6.164 -11.609 1 61.44 119 GLY B N 1
ATOM 2407 C CA . GLY B 1 119 ? 10.781 -4.711 -11.555 1 61.44 119 GLY B CA 1
ATOM 2408 C C . GLY B 1 119 ? 11.258 -4.086 -12.852 1 61.44 119 GLY B C 1
ATOM 2409 O O . GLY B 1 119 ? 10.617 -3.182 -13.383 1 61.44 119 GLY B O 1
ATOM 2410 N N . GLU B 1 120 ? 12.344 -4.609 -13.352 1 60.09 120 GLU B N 1
ATOM 2411 C CA . GLU B 1 120 ? 12.867 -4.082 -14.609 1 60.09 120 GLU B CA 1
ATOM 2412 C C . GLU B 1 120 ? 12.648 -5.066 -15.758 1 60.09 120 GLU B C 1
ATOM 2414 O O . GLU B 1 120 ? 13.289 -4.953 -16.812 1 60.09 120 GLU B O 1
ATOM 2419 N N . GLY B 1 121 ? 11.617 -5.848 -15.562 1 59.25 121 GLY B N 1
ATOM 2420 C CA . GLY B 1 121 ? 11.422 -6.879 -16.562 1 59.25 121 GLY B CA 1
ATOM 2421 C C . GLY B 1 121 ? 12.391 -8.039 -16.422 1 59.25 121 GLY B C 1
ATOM 2422 O O . GLY B 1 121 ? 13.445 -7.902 -15.805 1 59.25 121 GLY B O 1
ATOM 2423 N N . ILE B 1 122 ? 12 -9.219 -16.594 1 65.31 122 ILE B N 1
ATOM 2424 C CA . ILE B 1 122 ? 12.844 -10.406 -16.609 1 65.31 122 ILE B CA 1
ATOM 2425 C C . ILE B 1 122 ? 13.898 -10.289 -17.703 1 65.31 122 ILE B C 1
ATOM 2427 O O . ILE B 1 122 ? 13.57 -10.211 -18.891 1 65.31 122 ILE B O 1
ATOM 2431 N N . GLN B 1 123 ? 15.055 -9.914 -17.062 1 61.69 123 GLN B N 1
ATOM 2432 C CA . GLN B 1 123 ? 16.156 -9.812 -18.016 1 61.69 123 GLN B CA 1
ATOM 2433 C C . GLN B 1 123 ? 16.797 -11.18 -18.266 1 61.69 123 GLN B C 1
ATOM 2435 O O . GLN B 1 123 ? 17.328 -11.797 -17.344 1 61.69 123 GLN B O 1
ATOM 2440 N N . LEU B 1 124 ? 16.703 -11.617 -19.406 1 57.81 124 LEU B N 1
ATOM 2441 C CA . LEU B 1 124 ? 17.156 -12.945 -19.781 1 57.81 124 LEU B CA 1
ATOM 2442 C C . LEU B 1 124 ? 18.641 -13.117 -19.5 1 57.81 124 LEU B C 1
ATOM 2444 O O . LEU B 1 124 ? 19.109 -14.242 -19.297 1 57.81 124 LEU B O 1
ATOM 2448 N N . ASP B 1 125 ? 19.234 -12 -19.422 1 59.12 125 ASP B N 1
ATOM 2449 C CA . ASP B 1 125 ? 20.672 -12.102 -19.188 1 59.12 125 ASP B CA 1
ATOM 2450 C C . ASP B 1 125 ? 21.016 -11.906 -17.719 1 59.12 125 ASP B C 1
ATOM 2452 O O . ASP B 1 125 ? 22.188 -11.875 -17.344 1 59.12 125 ASP B O 1
ATOM 2456 N N . SER B 1 126 ? 20 -11.891 -17 1 64.44 126 SER B N 1
ATOM 2457 C CA . SER B 1 126 ? 20.25 -11.648 -15.578 1 64.44 126 SER B CA 1
ATOM 2458 C C . SER B 1 126 ? 20.594 -12.945 -14.852 1 64.44 126 SER B C 1
ATOM 2460 O O . SER B 1 126 ? 20.359 -14.039 -15.375 1 64.44 126 SER B O 1
ATOM 2462 N N . GLU B 1 127 ? 21.266 -12.812 -13.688 1 66.38 127 GLU B N 1
ATOM 2463 C CA . GLU B 1 127 ? 21.672 -13.938 -12.852 1 66.38 127 GLU B CA 1
ATOM 2464 C C . GLU B 1 127 ? 20.484 -14.844 -12.531 1 66.38 127 GLU B C 1
ATOM 2466 O O . GLU B 1 127 ? 20.656 -16.047 -12.305 1 66.38 127 GLU B O 1
ATOM 2471 N N . PHE B 1 128 ? 19.328 -14.375 -12.711 1 73.5 128 PHE B N 1
ATOM 2472 C CA . PHE B 1 128 ? 18.172 -15.164 -12.32 1 73.5 128 PHE B CA 1
ATOM 2473 C C . PHE B 1 128 ? 17.422 -15.664 -13.555 1 73.5 128 PHE B C 1
ATOM 2475 O O . PHE B 1 128 ? 16.375 -16.312 -13.43 1 73.5 128 PHE B O 1
ATOM 2482 N N . SER B 1 129 ? 18.094 -15.516 -14.648 1 78.25 129 SER B N 1
ATOM 2483 C CA . SER B 1 129 ? 17.453 -15.922 -15.891 1 78.25 129 SER B CA 1
ATOM 2484 C C . SER B 1 129 ? 17.234 -17.438 -15.93 1 78.25 129 SER B C 1
ATOM 2486 O O . SER B 1 129 ? 16.297 -17.922 -16.578 1 78.25 129 SER B O 1
ATOM 2488 N N . TYR B 1 130 ? 18.062 -18.109 -15.188 1 83.81 130 TYR B N 1
ATOM 2489 C CA . TYR B 1 130 ? 18 -19.578 -15.219 1 83.81 130 TYR B CA 1
ATOM 2490 C C . TYR B 1 130 ? 16.688 -20.062 -14.617 1 83.81 130 TYR B C 1
ATOM 2492 O O . TYR B 1 130 ? 16.203 -21.156 -14.969 1 83.81 130 TYR B O 1
ATOM 2500 N N . LEU B 1 131 ? 16.094 -19.312 -13.789 1 87.81 131 LEU B N 1
ATOM 2501 C CA . LEU B 1 131 ? 14.828 -19.688 -13.148 1 87.81 131 LEU B CA 1
ATOM 2502 C C . LEU B 1 131 ? 13.703 -19.781 -14.172 1 87.81 131 LEU B C 1
ATOM 2504 O O . LEU B 1 131 ? 12.68 -20.422 -13.914 1 87.81 131 LEU B O 1
ATOM 2508 N N . PHE B 1 132 ? 13.945 -19.203 -15.359 1 91.44 132 PHE B N 1
ATOM 2509 C CA . PHE B 1 132 ? 12.859 -19.078 -16.328 1 91.44 132 PHE B CA 1
ATOM 2510 C C . PHE B 1 132 ? 13.148 -19.906 -17.578 1 91.44 132 PHE B C 1
ATOM 2512 O O . PHE B 1 132 ? 12.523 -19.703 -18.609 1 91.44 132 PHE B O 1
ATOM 2519 N N . ASN B 1 133 ? 14.078 -20.812 -17.484 1 90.75 133 ASN B N 1
ATOM 2520 C CA . ASN B 1 133 ? 14.492 -21.609 -18.641 1 90.75 133 ASN B CA 1
ATOM 2521 C C . ASN B 1 133 ? 13.336 -22.406 -19.219 1 90.75 133 ASN B C 1
ATOM 2523 O O . ASN B 1 133 ? 13.297 -22.688 -20.422 1 90.75 133 ASN B O 1
ATOM 2527 N N . LYS B 1 134 ? 12.43 -22.781 -18.406 1 94.75 134 LYS B N 1
ATOM 2528 C CA . LYS B 1 134 ? 11.328 -23.625 -18.859 1 94.75 134 LYS B CA 1
ATOM 2529 C C . LYS B 1 134 ? 10.047 -22.812 -19.016 1 94.75 134 LYS B C 1
ATOM 2531 O O . LYS B 1 134 ? 8.969 -23.375 -19.188 1 94.75 134 LYS B O 1
ATOM 2536 N N . SER B 1 135 ? 10.141 -21.516 -18.891 1 94.38 135 SER B N 1
ATOM 2537 C CA . SER B 1 135 ? 8.984 -20.625 -19.031 1 94.38 135 SER B CA 1
ATOM 2538 C C . SER B 1 135 ? 9.016 -19.891 -20.359 1 94.38 135 SER B C 1
ATOM 2540 O O . SER B 1 135 ? 10.055 -19.844 -21.016 1 94.38 135 SER B O 1
ATOM 2542 N N . HIS B 1 136 ? 7.902 -19.438 -20.844 1 94.12 136 HIS B N 1
ATOM 2543 C CA . HIS B 1 136 ? 7.793 -18.562 -22.016 1 94.12 136 HIS B CA 1
ATOM 2544 C C . HIS B 1 136 ? 7.633 -17.109 -21.609 1 94.12 136 HIS B C 1
ATOM 2546 O O . HIS B 1 136 ? 6.512 -16.641 -21.391 1 94.12 136 HIS B O 1
ATOM 2552 N N . VAL B 1 137 ? 8.719 -16.406 -21.594 1 92.88 137 VAL B N 1
ATOM 2553 C CA . VAL B 1 137 ? 8.727 -15.023 -21.125 1 92.88 137 VAL B CA 1
ATOM 2554 C C . VAL B 1 137 ? 8.266 -14.086 -22.234 1 92.88 137 VAL B C 1
ATOM 2556 O O . VAL B 1 137 ? 8.742 -14.188 -23.375 1 92.88 137 VAL B O 1
ATOM 2559 N N . VAL B 1 138 ? 7.316 -13.266 -21.938 1 92.31 138 VAL B N 1
ATOM 2560 C CA . VAL B 1 138 ? 6.855 -12.273 -22.906 1 92.31 138 VAL B CA 1
ATOM 2561 C C . VAL B 1 138 ? 6.98 -10.875 -22.312 1 92.31 138 VAL B C 1
ATOM 2563 O O . VAL B 1 138 ? 7.078 -10.711 -21.094 1 92.31 138 VAL B O 1
ATOM 2566 N N . ASN B 1 139 ? 7.027 -9.852 -23.172 1 90.06 139 ASN B N 1
ATOM 2567 C CA . ASN B 1 139 ? 7.152 -8.461 -22.75 1 90.06 139 ASN B CA 1
ATOM 2568 C C . ASN B 1 139 ? 5.793 -7.773 -22.672 1 90.06 139 ASN B C 1
ATOM 2570 O O . ASN B 1 139 ? 5.426 -7.004 -23.562 1 90.06 139 ASN B O 1
ATOM 2574 N N . GLU B 1 140 ? 5.047 -8.133 -21.688 1 93.69 140 GLU B N 1
ATOM 2575 C CA . GLU B 1 140 ? 3.75 -7.559 -21.344 1 93.69 140 GLU B CA 1
ATOM 2576 C C . GLU B 1 140 ? 3.684 -7.18 -19.875 1 93.69 140 GLU B C 1
ATOM 2578 O O . GLU B 1 140 ? 4.445 -7.699 -19.062 1 93.69 140 GLU B O 1
ATOM 2583 N N . ASP B 1 141 ? 2.869 -6.234 -19.562 1 94.81 141 ASP B N 1
ATOM 2584 C CA . ASP B 1 141 ? 2.754 -5.781 -18.188 1 94.81 141 ASP B CA 1
ATOM 2585 C C . ASP B 1 141 ? 2.215 -6.891 -17.281 1 94.81 141 ASP B C 1
ATOM 2587 O O . ASP B 1 141 ? 2.729 -7.109 -16.188 1 94.81 141 ASP B O 1
ATOM 2591 N N . VAL B 1 142 ? 1.146 -7.496 -17.75 1 97 142 VAL B N 1
ATOM 2592 C CA . VAL B 1 142 ? 0.487 -8.578 -17.031 1 97 142 VAL B CA 1
ATOM 2593 C C . VAL B 1 142 ? 0.216 -9.742 -17.984 1 97 142 VAL B C 1
ATOM 2595 O O . VAL B 1 142 ? -0.186 -9.539 -19.125 1 97 142 VAL B O 1
ATOM 2598 N N . VAL B 1 143 ? 0.497 -10.953 -17.531 1 97.81 143 VAL B N 1
ATOM 2599 C CA . VAL B 1 143 ? 0.261 -12.156 -18.328 1 97.81 143 VAL B CA 1
ATOM 2600 C C . VAL B 1 143 ? -0.608 -13.133 -17.547 1 97.81 143 VAL B C 1
ATOM 2602 O O . VAL B 1 143 ? -0.365 -13.375 -16.359 1 97.81 143 VAL B O 1
ATOM 2605 N N . ILE B 1 144 ? -1.649 -13.617 -18.156 1 98.44 144 ILE B N 1
ATOM 2606 C CA . ILE B 1 144 ? -2.502 -14.664 -17.594 1 98.44 144 ILE B CA 1
ATOM 2607 C C . ILE B 1 144 ? -2.354 -15.945 -18.422 1 98.44 144 ILE B C 1
ATOM 2609 O O . ILE B 1 144 ? -2.539 -15.938 -19.641 1 98.44 144 ILE B O 1
ATOM 2613 N N . ASP B 1 145 ? -1.933 -16.969 -17.797 1 98.62 145 ASP B N 1
ATOM 2614 C CA . ASP B 1 145 ? -1.867 -18.297 -18.391 1 98.62 145 ASP B CA 1
ATOM 2615 C C . ASP B 1 145 ? -2.557 -19.328 -17.5 1 98.62 145 ASP B C 1
ATOM 2617 O O . ASP B 1 145 ? -1.967 -19.812 -16.547 1 98.62 145 ASP B O 1
ATOM 2621 N N . GLU B 1 146 ? -3.824 -19.672 -17.891 1 98.19 146 GLU B N 1
ATOM 2622 C CA . GLU B 1 146 ? -4.66 -20.562 -17.078 1 98.19 146 GLU B CA 1
ATOM 2623 C C . GLU B 1 146 ? -4.852 -19.984 -15.68 1 98.19 146 GLU B C 1
ATOM 2625 O O . GLU B 1 146 ? -5.324 -18.859 -15.516 1 98.19 146 GLU B O 1
ATOM 2630 N N . ASN B 1 147 ? -4.344 -20.703 -14.664 1 98.69 147 ASN B N 1
ATOM 2631 C CA . ASN B 1 147 ? -4.559 -20.25 -13.297 1 98.69 147 ASN B CA 1
ATOM 2632 C C . ASN B 1 147 ? -3.402 -19.375 -12.805 1 98.69 147 ASN B C 1
ATOM 2634 O O . ASN B 1 147 ? -3.391 -18.953 -11.656 1 98.69 147 ASN B O 1
ATOM 2638 N N . ILE B 1 148 ? -2.48 -19 -13.664 1 98.75 148 ILE B N 1
ATOM 2639 C CA . ILE B 1 148 ? -1.278 -18.281 -13.273 1 98.75 148 ILE B CA 1
ATOM 2640 C C . ILE B 1 148 ? -1.358 -16.844 -13.781 1 98.75 148 ILE B C 1
ATOM 2642 O O . ILE B 1 148 ? -1.669 -16.594 -14.953 1 98.75 148 ILE B O 1
ATOM 2646 N N . ILE B 1 149 ? -1.155 -15.914 -12.938 1 98.62 149 ILE B N 1
ATOM 2647 C CA . ILE B 1 149 ? -1.084 -14.5 -13.289 1 98.62 149 ILE B CA 1
ATOM 2648 C C . ILE B 1 149 ? 0.27 -13.93 -12.867 1 98.62 149 ILE B C 1
ATOM 2650 O O . ILE B 1 149 ? 0.685 -14.078 -11.719 1 98.62 149 ILE B O 1
ATOM 2654 N N . THR B 1 150 ? 1.023 -13.328 -13.758 1 97.69 150 THR B N 1
ATOM 2655 C CA . THR B 1 150 ? 2.307 -12.695 -13.469 1 97.69 150 THR B CA 1
ATOM 2656 C C . THR B 1 150 ? 2.312 -11.25 -13.945 1 97.69 150 THR B C 1
ATOM 2658 O O . THR B 1 150 ? 1.592 -10.891 -14.883 1 97.69 150 THR B O 1
ATOM 2661 N N . SER B 1 151 ? 3.074 -10.453 -13.312 1 96.69 151 SER B N 1
ATOM 2662 C CA . SER B 1 151 ? 3.096 -9.031 -13.641 1 96.69 151 SER B CA 1
ATOM 2663 C C . SER B 1 151 ? 4.484 -8.438 -13.43 1 96.69 151 SER B C 1
ATOM 2665 O O . SER B 1 151 ? 5.25 -8.914 -12.586 1 96.69 151 SER B O 1
ATOM 2667 N N . THR B 1 152 ? 4.758 -7.414 -14.219 1 94.12 152 THR B N 1
ATOM 2668 C CA . THR B 1 152 ? 5.918 -6.578 -13.938 1 94.12 152 THR B CA 1
ATOM 2669 C C . THR B 1 152 ? 5.676 -5.719 -12.703 1 94.12 152 THR B C 1
ATOM 2671 O O . THR B 1 152 ? 4.527 -5.473 -12.328 1 94.12 152 THR B O 1
ATOM 2674 N N . GLY B 1 153 ? 6.703 -5.289 -12.086 1 93.06 153 GLY B N 1
ATOM 2675 C CA . GLY B 1 153 ? 6.621 -4.574 -10.828 1 93.06 153 GLY B CA 1
ATOM 2676 C C . GLY B 1 153 ? 5.863 -3.266 -10.93 1 93.06 153 GLY B C 1
ATOM 2677 O O . GLY B 1 153 ? 5.203 -2.848 -9.977 1 93.06 153 GLY B O 1
ATOM 2678 N N . GLN B 1 154 ? 5.953 -2.592 -12.062 1 91.75 154 GLN B N 1
ATOM 2679 C CA . GLN B 1 154 ? 5.324 -1.283 -12.195 1 91.75 154 GLN B CA 1
ATOM 2680 C C . GLN B 1 154 ? 3.842 -1.418 -12.547 1 91.75 154 GLN B C 1
ATOM 2682 O O . GLN B 1 154 ? 3.088 -0.448 -12.453 1 91.75 154 GLN B O 1
ATOM 2687 N N . ALA B 1 155 ? 3.424 -2.572 -12.859 1 94.81 155 ALA B N 1
ATOM 2688 C CA . ALA B 1 155 ? 2.047 -2.785 -13.289 1 94.81 155 ALA B CA 1
ATOM 2689 C C . ALA B 1 155 ? 1.185 -3.309 -12.148 1 94.81 155 ALA B C 1
ATOM 2691 O O . ALA B 1 155 ? 0.325 -4.168 -12.352 1 94.81 155 ALA B O 1
ATOM 2692 N N . PHE B 1 156 ? 1.421 -2.771 -10.945 1 95.31 156 PHE B N 1
ATOM 2693 C CA . PHE B 1 156 ? 0.761 -3.283 -9.75 1 95.31 156 PHE B CA 1
ATOM 2694 C C . PHE B 1 156 ? -0.741 -3.035 -9.812 1 95.31 156 PHE B C 1
ATOM 2696 O O . PHE B 1 156 ? -1.529 -3.826 -9.289 1 95.31 156 PHE B O 1
ATOM 2703 N N . MET B 1 157 ? -1.2 -1.942 -10.414 1 95.06 157 MET B N 1
ATOM 2704 C CA . MET B 1 157 ? -2.635 -1.705 -10.547 1 95.06 157 MET B CA 1
ATOM 2705 C C . MET B 1 157 ? -3.246 -2.641 -11.586 1 95.06 157 MET B C 1
ATOM 2707 O O . MET B 1 157 ? -4.289 -3.248 -11.344 1 95.06 157 MET B O 1
ATOM 2711 N N . GLU B 1 158 ? -2.615 -2.715 -12.75 1 95.62 158 GLU B N 1
ATOM 2712 C CA . GLU B 1 158 ? -3.055 -3.648 -13.781 1 95.62 158 GLU B CA 1
ATOM 2713 C C . GLU B 1 158 ? -3.107 -5.078 -13.25 1 95.62 158 GLU B C 1
ATOM 2715 O O . GLU B 1 158 ? -4.031 -5.828 -13.57 1 95.62 158 GLU B O 1
ATOM 2720 N N . PHE B 1 159 ? -2.115 -5.402 -12.453 1 97.56 159 PHE B N 1
ATOM 2721 C CA . PHE B 1 159 ? -2.041 -6.707 -11.805 1 97.56 159 PHE B CA 1
ATOM 2722 C C . PHE B 1 159 ? -3.279 -6.961 -10.953 1 97.56 159 PHE B C 1
ATOM 2724 O O . PHE B 1 159 ? -3.924 -8.008 -11.086 1 97.56 159 PHE B O 1
ATOM 2731 N N . ALA B 1 160 ? -3.621 -5.988 -10.086 1 97.94 160 ALA B N 1
ATOM 2732 C CA . ALA B 1 160 ? -4.789 -6.109 -9.219 1 97.94 160 ALA B CA 1
ATOM 2733 C C . ALA B 1 160 ? -6.062 -6.309 -10.039 1 97.94 160 ALA B C 1
ATOM 2735 O O . ALA B 1 160 ? -6.879 -7.176 -9.719 1 97.94 160 ALA B O 1
ATOM 2736 N N . PHE B 1 161 ? -6.211 -5.59 -11.086 1 97.56 161 PHE B N 1
ATOM 2737 C CA . PHE B 1 161 ? -7.43 -5.66 -11.883 1 97.56 161 PHE B CA 1
ATOM 2738 C C . PHE B 1 161 ? -7.465 -6.945 -12.703 1 97.56 161 PHE B C 1
ATOM 2740 O O . PHE B 1 161 ? -8.539 -7.488 -12.969 1 97.56 161 PHE B O 1
ATOM 2747 N N . ALA B 1 162 ? -6.305 -7.449 -13.141 1 97.56 162 ALA B N 1
ATOM 2748 C CA . ALA B 1 162 ? -6.262 -8.734 -13.828 1 97.56 162 ALA B CA 1
ATOM 2749 C C . ALA B 1 162 ? -6.789 -9.852 -12.93 1 97.56 162 ALA B C 1
ATOM 2751 O O . ALA B 1 162 ? -7.551 -10.711 -13.383 1 97.56 162 ALA B O 1
ATOM 2752 N N . ILE B 1 163 ? -6.371 -9.828 -11.648 1 98.5 163 ILE B N 1
ATOM 2753 C CA . ILE B 1 163 ? -6.859 -10.828 -10.703 1 98.5 163 ILE B CA 1
ATOM 2754 C C . ILE B 1 163 ? -8.367 -10.664 -10.508 1 98.5 163 ILE B C 1
ATOM 2756 O O . ILE B 1 163 ? -9.109 -11.641 -10.531 1 98.5 163 ILE B O 1
ATOM 2760 N N . ALA B 1 164 ? -8.789 -9.414 -10.344 1 97.69 164 ALA B N 1
ATOM 2761 C CA . ALA B 1 164 ? -10.203 -9.133 -10.141 1 97.69 164 ALA B CA 1
ATOM 2762 C C . ALA B 1 164 ? -11.031 -9.633 -11.32 1 97.69 164 ALA B C 1
ATOM 2764 O O . ALA B 1 164 ? -12.109 -10.195 -11.133 1 97.69 164 ALA B O 1
ATOM 2765 N N . LYS B 1 165 ? -10.539 -9.344 -12.508 1 96.88 165 LYS B N 1
ATOM 2766 C CA . LYS B 1 165 ? -11.234 -9.797 -13.711 1 96.88 165 LYS B CA 1
ATOM 2767 C C . LYS B 1 165 ? -11.312 -11.32 -13.758 1 96.88 165 LYS B C 1
ATOM 2769 O O . LYS B 1 165 ? -12.383 -11.875 -14.008 1 96.88 165 LYS B O 1
ATOM 2774 N N . LYS B 1 166 ? -10.219 -11.961 -13.5 1 97.19 166 LYS B N 1
ATOM 2775 C CA . LYS B 1 166 ? -10.156 -13.422 -13.5 1 97.19 166 LYS B CA 1
ATOM 2776 C C . LYS B 1 166 ? -11.156 -14.016 -12.516 1 97.19 166 LYS B C 1
ATOM 2778 O O . LYS B 1 166 ? -11.758 -15.055 -12.789 1 97.19 166 LYS B O 1
ATOM 2783 N N . MET B 1 167 ? -11.375 -13.336 -11.398 1 97.62 167 MET B N 1
ATOM 2784 C CA . MET B 1 167 ? -12.211 -13.867 -10.32 1 97.62 167 MET B CA 1
ATOM 2785 C C . MET B 1 167 ? -13.617 -13.273 -10.383 1 97.62 167 MET B C 1
ATOM 2787 O O . MET B 1 167 ? -14.414 -13.477 -9.469 1 97.62 167 MET B O 1
ATOM 2791 N N . ASN B 1 168 ? -13.898 -12.484 -11.383 1 95.56 168 ASN B N 1
ATOM 2792 C CA . ASN B 1 168 ? -15.219 -11.922 -11.633 1 95.56 168 ASN B CA 1
ATOM 2793 C C . ASN B 1 168 ? -15.703 -11.078 -10.453 1 95.56 168 ASN B C 1
ATOM 2795 O O . ASN B 1 168 ? -16.828 -11.25 -9.992 1 95.56 168 ASN B O 1
ATOM 2799 N N . ILE B 1 169 ? -14.852 -10.234 -10.016 1 94.69 169 ILE B N 1
ATOM 2800 C CA . ILE B 1 169 ? -15.18 -9.359 -8.891 1 94.69 169 ILE B CA 1
ATOM 2801 C C . ILE B 1 169 ? -16.188 -8.297 -9.336 1 94.69 169 ILE B C 1
ATOM 2803 O O . ILE B 1 169 ? -17.016 -7.855 -8.547 1 94.69 169 ILE B O 1
ATOM 2807 N N . TYR B 1 170 ? -16.094 -7.844 -10.57 1 92.56 170 TYR B N 1
ATOM 2808 C CA . TYR B 1 170 ? -17 -6.809 -11.078 1 92.56 170 TYR B CA 1
ATOM 2809 C C . TYR B 1 170 ? -18.109 -7.418 -11.922 1 92.56 170 TYR B C 1
ATOM 2811 O O . TYR B 1 170 ? -17.891 -8.383 -12.656 1 92.56 170 TYR B O 1
ATOM 2819 N N . ASP B 1 171 ? -19.203 -6.766 -11.797 1 90.19 171 ASP B N 1
ATOM 2820 C CA . ASP B 1 171 ? -20.391 -7.262 -12.492 1 90.19 171 ASP B CA 1
ATOM 2821 C C . ASP B 1 171 ? -20.266 -7.043 -14 1 90.19 171 ASP B C 1
ATOM 2823 O O . ASP B 1 171 ? -20.781 -7.836 -14.797 1 90.19 171 ASP B O 1
ATOM 2827 N N . ASN B 1 172 ? -19.734 -5.883 -14.336 1 91.69 172 ASN B N 1
ATOM 2828 C CA . ASN B 1 172 ? -19.562 -5.57 -15.75 1 91.69 172 ASN B CA 1
ATOM 2829 C C . ASN B 1 172 ? -18.281 -4.762 -15.984 1 91.69 172 ASN B C 1
ATOM 2831 O O . ASN B 1 172 ? -17.672 -4.266 -15.039 1 91.69 172 ASN B O 1
ATOM 2835 N N . GLU B 1 173 ? -17.984 -4.723 -17.188 1 91.25 173 GLU B N 1
ATOM 2836 C CA . GLU B 1 173 ? -16.734 -4.094 -17.609 1 91.25 173 GLU B CA 1
ATOM 2837 C C . GLU B 1 173 ? -16.734 -2.596 -17.312 1 91.25 173 GLU B C 1
ATOM 2839 O O . GLU B 1 173 ? -15.703 -2.018 -16.984 1 91.25 173 GLU B O 1
ATOM 2844 N N . ASP B 1 174 ? -17.844 -2.012 -17.375 1 93.5 174 ASP B N 1
ATOM 2845 C CA . ASP B 1 174 ? -17.938 -0.577 -17.125 1 93.5 174 ASP B CA 1
ATOM 2846 C C . ASP B 1 174 ? -17.609 -0.25 -15.672 1 93.5 174 ASP B C 1
ATOM 2848 O O . ASP B 1 174 ? -16.922 0.736 -15.398 1 93.5 174 ASP B O 1
ATOM 2852 N N . ASP B 1 175 ? -18.094 -1.104 -14.797 1 93.62 175 ASP B N 1
ATOM 2853 C CA . ASP B 1 175 ? -17.797 -0.916 -13.383 1 93.62 175 ASP B CA 1
ATOM 2854 C C . ASP B 1 175 ? -16.312 -1.067 -13.102 1 93.62 175 ASP B C 1
ATOM 2856 O O . ASP B 1 175 ? -15.734 -0.298 -12.328 1 93.62 175 ASP B O 1
ATOM 2860 N N . MET B 1 176 ? -15.773 -2.014 -13.695 1 94 176 MET B N 1
ATOM 2861 C CA . MET B 1 176 ? -14.344 -2.248 -13.531 1 94 176 MET B CA 1
ATOM 2862 C C . MET B 1 176 ? -13.531 -1.077 -14.078 1 94 176 MET B C 1
ATOM 2864 O O . MET B 1 176 ? -12.57 -0.633 -13.445 1 94 176 MET B O 1
ATOM 2868 N N . LEU B 1 177 ? -13.945 -0.605 -15.242 1 93.88 177 LEU B N 1
ATOM 2869 C CA . LEU B 1 177 ? -13.242 0.512 -15.867 1 93.88 177 LEU B CA 1
ATOM 2870 C C . LEU B 1 177 ? -13.359 1.771 -15.016 1 93.88 177 LEU B C 1
ATOM 2872 O O . LEU B 1 177 ? -12.398 2.539 -14.906 1 93.88 177 LEU B O 1
ATOM 2876 N N . THR B 1 178 ? -14.469 1.979 -14.445 1 93.31 178 THR B N 1
ATOM 2877 C CA . THR B 1 178 ? -14.672 3.121 -13.562 1 93.31 178 THR B CA 1
ATOM 2878 C C . THR B 1 178 ? -13.742 3.045 -12.352 1 93.31 178 THR B C 1
ATOM 2880 O O . THR B 1 178 ? -13.094 4.031 -12 1 93.31 178 THR B O 1
ATOM 2883 N N . ALA B 1 179 ? -13.656 1.886 -11.734 1 92.56 179 ALA B N 1
ATOM 2884 C CA . ALA B 1 179 ? -12.758 1.677 -10.602 1 92.56 179 ALA B CA 1
ATOM 2885 C C . ALA B 1 179 ? -11.305 1.873 -11.008 1 92.56 179 ALA B C 1
ATOM 2887 O O . ALA B 1 179 ? -10.523 2.5 -10.281 1 92.56 179 ALA B O 1
ATOM 2888 N N . TYR B 1 180 ? -11 1.385 -12.141 1 93.81 180 TYR B N 1
ATOM 2889 C CA . TYR B 1 180 ? -9.648 1.5 -12.68 1 93.81 180 TYR B CA 1
ATOM 2890 C C . TYR B 1 180 ? -9.266 2.959 -12.891 1 93.81 180 TYR B C 1
ATOM 2892 O O . TYR B 1 180 ? -8.18 3.393 -12.492 1 93.81 180 TYR B O 1
ATOM 2900 N N . ARG B 1 181 ? -10.133 3.725 -13.492 1 92.88 181 ARG B N 1
ATOM 2901 C CA . ARG B 1 181 ? -9.883 5.137 -13.766 1 92.88 181 ARG B CA 1
ATOM 2902 C C . ARG B 1 181 ? -9.734 5.926 -12.469 1 92.88 181 ARG B C 1
ATOM 2904 O O . ARG B 1 181 ? -8.898 6.824 -12.367 1 92.88 181 ARG B O 1
ATOM 2911 N N . TRP B 1 182 ? -10.508 5.551 -11.531 1 91.31 182 TRP B N 1
ATOM 2912 C CA . TRP B 1 182 ? -10.43 6.242 -10.25 1 91.31 182 TRP B CA 1
ATOM 2913 C C . TRP B 1 182 ? -9.078 6 -9.586 1 91.31 182 TRP B C 1
ATOM 2915 O O . TRP B 1 182 ? -8.398 6.949 -9.188 1 91.31 182 TRP B O 1
ATOM 2925 N N . LEU B 1 183 ? -8.672 4.75 -9.555 1 90.38 183 LEU B N 1
ATOM 2926 C CA . LEU B 1 183 ? -7.445 4.387 -8.844 1 90.38 183 LEU B CA 1
ATOM 2927 C C . LEU B 1 183 ? -6.219 4.891 -9.594 1 90.38 183 LEU B C 1
ATOM 2929 O O . LEU B 1 183 ? -5.203 5.227 -8.977 1 90.38 183 LEU B O 1
ATOM 2933 N N . LYS B 1 184 ? -6.398 5.012 -10.922 1 91.12 184 LYS B N 1
ATOM 2934 C CA . LYS B 1 184 ? -5.289 5.504 -11.734 1 91.12 184 LYS B CA 1
ATOM 2935 C C . LYS B 1 184 ? -5.309 7.027 -11.82 1 91.12 184 LYS B C 1
ATOM 2937 O O . LYS B 1 184 ? -4.402 7.633 -12.406 1 91.12 184 LYS B O 1
ATOM 2942 N N . ASN B 1 185 ? -6.285 7.609 -11.203 1 91.88 185 ASN B N 1
ATOM 2943 C CA . ASN B 1 185 ? -6.473 9.055 -11.234 1 91.88 185 ASN B CA 1
ATOM 2944 C C . ASN B 1 185 ? -6.539 9.578 -12.672 1 91.88 185 ASN B C 1
ATOM 2946 O O . ASN B 1 185 ? -5.848 10.539 -13.016 1 91.88 185 ASN B O 1
ATOM 2950 N N . ILE B 1 186 ? -7.297 8.82 -13.43 1 86.38 186 ILE B N 1
ATOM 2951 C CA . ILE B 1 186 ? -7.559 9.234 -14.797 1 86.38 186 ILE B CA 1
ATOM 2952 C C . ILE B 1 186 ? -8.883 9.992 -14.867 1 86.38 186 ILE B C 1
ATOM 2954 O O . ILE B 1 186 ? -9.938 9.445 -14.523 1 86.38 186 ILE B O 1
ATOM 2958 N N . LYS B 1 187 ? -8.852 11.25 -15.219 1 77.25 187 LYS B N 1
ATOM 2959 C CA . LYS B 1 187 ? -10.039 12.094 -15.305 1 77.25 187 LYS B CA 1
ATOM 2960 C C . LYS B 1 187 ? -10.695 11.984 -16.672 1 77.25 187 LYS B C 1
ATOM 2962 O O . LYS B 1 187 ? -10.016 11.758 -17.672 1 77.25 187 LYS B O 1
#

Secondary structure (DSSP, 8-state):
-EEEEE--TT--GGGTHHHHHHTTTSEEEEEESSSS-EE-TTS-EEE-SEEGGG--GGG-SEEEE--S---HHHHT-HHHHHHHHHHHHTT-EEEEETHHHHHHHHTTTTTT-EE---SS---TTSTTGGGGTTSEE---SEEEETTEEEE-GGGHHHHHHHHHHHTT-SSSHHHHHHHHHHHTT--/-EEEEE--TT--GGGTHHHHHHTTTSEEEEEESSSS-EE-TTS-EEE-SEEGGG--GGG-SEEEE--S---HHHHT-HHHHHHHHHHHHTT-EEEEETHHHHHHHHTTTTTT-EE---TT---TTSTTGGGGTTSEE---SEEEETTEEEE-GGGHHHHHHHHHHHTT-SSSHHHHHHHHHHHTT--

Sequence (374 aa):
MNVCIFYYDGFLGYEIMFAASLFDEKNVFSAALENRPYISGEKQRFLPDKIISELNPDDIDVFIIPGGAGNDNLYNNSILRDFMTKLNSSKKVIAGICGGVFLMANYGILDNKKCTGDGEGIQLDSEFSYLFNKSHVVNEDVVIDENIITSTGQAFMEFAFAIAKKMNIYDNEDDMLTAYRWLKNIKMNVCIFYYDGFLGYEIMFAASLFDEKNVFSAALENRPYISGEKQRFLPDKIISELNPDDIDVFIIPGGAGNDNLYNNSILRDFMTKLNSSKKVIAGICGGVFLMANYGILDNKKCTGDGEGIQLDSEFSYLFNKSHVVNEDVVIDENIITSTGQAFMEFAFAIAKKMNIYDNEDDMLTAYRWLKNIK

InterPro domains:
  IPR002818 DJ-1/PfpI [PF01965] (2-165)
  IPR029062 Class I glutamine amidotransferase-like [G3DSA:3.40.50.880] (1-186)
  IPR029062 Class I glutamine amidotransferase-like [SSF52317] (1-167)
  IPR052158 Isonitrile Hydratase and Quaternary Amine Regulator [PTHR43130] (14-166)

pLDDT: mean 93.59, std 9.04, range [54.06, 98.94]

Radius of gyration: 20.72 Å; Cα contacts (8 Å, |Δi|>4): 845; chains: 2; bounding box: 44×59×46 Å